Protein AF-A0A914T967-F1 (afdb_monomer_lite)

Radius of gyration: 31.69 Å; chains: 1; bounding box: 83×48×90 Å

Foldseek 3Di:
DDWFKKKWWWADAAPDPDTDIFIDGDDPDFDWPPVPWDLWDWDADPNDTFTWTWTATDDCHFGIFIWGDDPFKIFRQWGKTKHQCCSVCVGNPRGPDRIDMQTQDPPPDPPDGAPRRVFGMDTLQAKEWEQDKDKGWSDDDPVPDTTMIMIIHGDTDHGPHPPPDPDGHHYDYTPVPPDCVVVVVVVVVVVVVVVVVVVVVVVVVVVVPPPCVVVCVVDVDDDDDDPDDDDDDDDDDDDDDDDDDDDPDPPVVVVVVVVVVVVPPPPPDDDDD

Sequence (273 aa):
MEATIGLTLSYLAGNEESSKKVQVNVPSGLSVNNELSSCNTTVYFNETSVPSQVLHLDFPHVNSDQFHAGKTEFALYGVKVSANYTSQDKLFVGHKDSNYTYDQSFIHDSDTPSDIAADIFANKHYSYFCSSSVEYPINTDEGHGLKAWITLKKIRVQAYAPNGNTKYGDREICPQDQTSGDLIPVIVGGVLSGLVVITLIIYLVYRARQPPSVLYLTNPHSHFEDIGIKQNHGSIEDEEDEESINNVGAAESQRRIARHLQVQEHSNLGFEE

Secondary structure (DSSP, 8-state):
-EEEEEEEEEEEBTT-SSEEEEEEEPPTTPPB-TTT-EEEEEEEETTEEEEEEEE-B-SSS-PPEEEEE-SSEEEEEEEEEEEETGGGTTTSTTBSSSEEEEE----S-TTSPPHHHHHSEEETTSEEEEEEEEEEEEE--TTTS--EEEEEEEEEE--SPPTT--S--SEEEPGGGS-TTTHHHHHHHHHHHHHHHHHHHHHHHHHHHS-TTTGGGT-TT---------------------------SSTTTHHHHHHHHTSSSSSSS----

pLDDT: mean 72.1, std 19.33, range [29.31, 96.75]

Structure (mmCIF, N/CA/C/O backbone):
data_AF-A0A914T967-F1
#
_entry.id   AF-A0A914T967-F1
#
loop_
_atom_site.group_PDB
_atom_site.id
_atom_site.type_symbol
_atom_site.label_atom_id
_atom_site.label_alt_id
_atom_site.label_comp_id
_atom_site.label_asym_id
_atom_site.label_entity_id
_atom_site.label_seq_id
_atom_site.pdbx_PDB_ins_code
_atom_site.Cartn_x
_atom_site.Cartn_y
_atom_site.Cartn_z
_atom_site.occupancy
_atom_site.B_iso_or_equiv
_atom_site.auth_seq_id
_atom_site.auth_comp_id
_atom_site.auth_asym_id
_atom_site.auth_atom_id
_atom_site.pdbx_PDB_model_num
ATOM 1 N N . MET A 1 1 ? -8.482 -7.681 -5.206 1.00 83.69 1 MET A N 1
ATOM 2 C CA . MET A 1 1 ? -7.207 -7.689 -4.463 1.00 83.69 1 MET A CA 1
ATOM 3 C C . MET A 1 1 ? -7.158 -8.950 -3.628 1.00 83.69 1 MET A C 1
ATOM 5 O O . MET A 1 1 ? -8.184 -9.360 -3.103 1.00 83.69 1 MET A O 1
ATOM 9 N N . GLU A 1 2 ? -5.988 -9.562 -3.534 1.00 88.31 2 GLU A N 1
ATOM 10 C CA . GLU A 1 2 ? -5.688 -10.707 -2.683 1.00 88.31 2 GLU A CA 1
ATOM 11 C C . GLU A 1 2 ? -4.370 -10.403 -1.967 1.00 88.31 2 GLU A C 1
ATOM 13 O O . GLU A 1 2 ? -3.385 -10.087 -2.624 1.00 88.31 2 GLU A O 1
ATOM 18 N N . ALA A 1 3 ? -4.349 -10.424 -0.637 1.00 88.94 3 ALA A N 1
ATOM 19 C CA . ALA A 1 3 ? -3.143 -10.179 0.148 1.00 88.94 3 ALA A CA 1
ATOM 20 C C . ALA A 1 3 ? -3.302 -10.760 1.556 1.00 88.94 3 ALA A C 1
ATOM 22 O O . ALA A 1 3 ? -4.416 -10.924 2.055 1.00 88.94 3 ALA A O 1
ATOM 23 N N . THR A 1 4 ? -2.181 -11.050 2.210 1.00 89.81 4 THR A N 1
ATOM 24 C CA . THR A 1 4 ? -2.126 -11.228 3.665 1.00 89.81 4 THR A CA 1
ATOM 25 C C . THR A 1 4 ? -1.736 -9.894 4.287 1.00 89.81 4 THR A C 1
ATOM 27 O O . THR A 1 4 ? -0.680 -9.362 3.943 1.00 89.81 4 THR A O 1
ATOM 30 N N . ILE A 1 5 ? -2.584 -9.367 5.171 1.00 89.00 5 ILE A N 1
ATOM 31 C CA . ILE A 1 5 ? -2.425 -8.037 5.769 1.00 89.00 5 ILE A CA 1
ATOM 32 C C . ILE A 1 5 ? -2.128 -8.186 7.266 1.00 89.00 5 ILE A C 1
ATOM 34 O O . ILE A 1 5 ? -2.866 -8.846 8.000 1.00 89.00 5 ILE A O 1
ATOM 38 N N . GLY A 1 6 ? -1.039 -7.574 7.716 1.00 89.62 6 GLY A N 1
ATOM 39 C CA . GLY A 1 6 ? -0.718 -7.366 9.126 1.00 89.62 6 GLY A CA 1
ATOM 40 C C . GLY A 1 6 ? -0.726 -5.877 9.443 1.00 89.62 6 GLY A C 1
ATOM 41 O O . GLY A 1 6 ? -0.375 -5.064 8.593 1.00 89.62 6 GLY A O 1
ATOM 42 N N . LEU A 1 7 ? -1.134 -5.508 10.650 1.00 90.44 7 LEU A N 1
ATOM 43 C CA . LEU A 1 7 ? -1.151 -4.119 11.098 1.00 90.44 7 LEU A CA 1
ATOM 44 C C . LEU A 1 7 ? -0.390 -3.993 12.407 1.00 90.44 7 LEU A C 1
ATOM 46 O O . LEU A 1 7 ? -0.599 -4.777 13.330 1.00 90.44 7 LEU A O 1
ATOM 50 N N . THR A 1 8 ? 0.438 -2.964 12.509 1.00 92.31 8 THR A N 1
ATOM 51 C CA . THR A 1 8 ? 1.077 -2.566 13.761 1.00 92.31 8 THR A CA 1
ATOM 52 C C . THR A 1 8 ? 0.576 -1.178 14.111 1.00 92.31 8 THR A C 1
ATOM 54 O O . THR A 1 8 ? 0.915 -0.208 13.439 1.00 92.31 8 THR A O 1
ATOM 57 N N . LEU A 1 9 ? -0.244 -1.079 15.154 1.00 91.38 9 LEU A N 1
ATOM 58 C CA . LEU A 1 9 ? -0.915 0.154 15.561 1.00 91.38 9 LEU A CA 1
ATOM 59 C C . LEU A 1 9 ? -0.371 0.622 16.906 1.00 91.38 9 LEU A C 1
ATOM 61 O O . LEU A 1 9 ? -0.091 -0.208 17.774 1.00 91.38 9 LEU A O 1
ATOM 65 N N . SER A 1 10 ? -0.226 1.932 17.101 1.00 91.50 10 SER A N 1
ATOM 66 C CA . SER A 1 10 ? 0.138 2.494 18.403 1.00 91.50 10 SER A CA 1
ATOM 67 C C . SER A 1 10 ? -1.007 3.277 19.030 1.00 91.50 10 SER A C 1
ATOM 69 O O . SER A 1 10 ? -1.689 4.024 18.351 1.00 91.50 10 SER A O 1
ATOM 71 N N . TYR A 1 11 ? -1.229 3.122 20.331 1.00 90.50 11 TYR A N 1
ATOM 72 C CA . TYR A 1 11 ? -2.338 3.750 21.047 1.00 90.50 11 TYR A CA 1
ATOM 73 C C . TYR A 1 11 ? -1.891 4.277 22.410 1.00 90.50 11 TYR A C 1
ATOM 75 O O . TYR A 1 11 ? -0.916 3.796 22.986 1.00 90.50 11 TYR A O 1
ATOM 83 N N . LEU A 1 12 ? -2.606 5.265 22.947 1.00 89.56 12 LEU A N 1
ATOM 84 C CA . LEU A 1 12 ? -2.346 5.791 24.287 1.00 89.56 12 LEU A CA 1
ATOM 85 C C . LEU A 1 12 ? -3.076 4.953 25.336 1.00 89.56 12 LEU A C 1
ATOM 87 O O . LEU A 1 12 ? -4.283 4.716 25.216 1.00 89.56 12 LEU A O 1
ATOM 91 N N . ALA A 1 13 ? -2.352 4.529 26.373 1.00 87.94 13 ALA A N 1
ATOM 92 C CA . ALA A 1 13 ? -2.898 3.721 27.455 1.00 87.94 13 ALA A CA 1
ATOM 93 C C . ALA A 1 13 ? -2.898 4.486 28.791 1.00 87.94 13 ALA A C 1
ATOM 95 O O . ALA A 1 13 ? -1.847 4.817 29.334 1.00 87.94 13 ALA A O 1
ATOM 96 N N . GLY A 1 14 ? -4.081 4.716 29.360 1.00 79.19 14 GLY A N 1
ATOM 97 C CA . GLY A 1 14 ? -4.261 5.300 30.688 1.00 79.19 14 GLY A CA 1
ATOM 98 C C . GLY A 1 14 ? -3.597 6.671 30.858 1.00 79.19 14 GLY A C 1
ATOM 99 O O . GLY A 1 14 ? -3.788 7.572 30.042 1.00 79.19 14 GLY A O 1
ATOM 100 N N . ASN A 1 15 ? -2.838 6.815 31.950 1.00 69.81 15 ASN A N 1
ATOM 101 C CA . ASN A 1 15 ? -2.103 8.035 32.313 1.00 69.81 15 ASN A CA 1
ATOM 102 C C . ASN A 1 15 ? -0.668 8.057 31.755 1.00 69.81 15 ASN A C 1
ATOM 104 O O . ASN A 1 15 ? 0.121 8.913 32.149 1.00 69.81 15 ASN A O 1
ATOM 108 N N . GLU A 1 16 ? -0.294 7.093 30.912 1.00 69.06 16 GLU A N 1
ATOM 109 C CA . GLU A 1 16 ? 1.036 7.064 30.310 1.00 69.06 16 GLU A CA 1
ATOM 110 C C . GLU A 1 16 ? 1.102 8.091 29.167 1.00 69.06 16 GLU A C 1
ATOM 112 O O . GLU A 1 16 ? 0.230 8.131 28.300 1.00 69.06 16 GLU A O 1
ATOM 117 N N . GLU A 1 17 ? 2.147 8.924 29.154 1.00 70.19 17 GLU A N 1
ATOM 118 C CA . GLU A 1 17 ? 2.439 9.840 28.035 1.00 70.19 17 GLU A CA 1
ATOM 119 C C . GLU A 1 17 ? 3.028 9.105 26.817 1.00 70.19 17 GLU A C 1
ATOM 121 O O . GLU A 1 17 ? 3.119 9.670 25.730 1.00 70.19 17 GLU A O 1
ATOM 126 N N . SER A 1 18 ? 3.410 7.834 26.981 1.00 78.38 18 SER A N 1
ATOM 127 C CA . SER A 1 18 ? 3.979 7.007 25.918 1.00 78.38 18 SER A CA 1
ATOM 128 C C . SER A 1 18 ? 2.914 6.156 25.225 1.00 78.38 18 SER A C 1
ATOM 130 O O . SER A 1 18 ? 1.990 5.639 25.857 1.00 78.38 18 SER A O 1
ATOM 132 N N . SER A 1 19 ? 3.065 5.972 23.913 1.00 85.94 19 SER A N 1
ATOM 133 C CA . SER A 1 19 ? 2.191 5.100 23.125 1.00 85.94 19 SER A CA 1
ATOM 134 C C . SER A 1 19 ? 2.608 3.628 23.243 1.00 85.94 19 SER A C 1
ATOM 136 O O . SER A 1 19 ? 3.787 3.276 23.181 1.00 85.94 19 SER A O 1
ATOM 138 N N . LYS A 1 20 ? 1.624 2.735 23.392 1.00 89.38 20 LYS A N 1
ATOM 139 C CA . LYS A 1 20 ? 1.798 1.276 23.340 1.00 89.38 20 LYS A CA 1
ATOM 140 C C . LYS A 1 20 ? 1.566 0.783 21.925 1.00 89.38 20 LYS A C 1
ATOM 142 O O . LYS A 1 20 ? 0.667 1.271 21.254 1.00 89.38 20 LYS A O 1
ATOM 147 N N . LYS A 1 21 ? 2.341 -0.205 21.477 1.00 90.44 21 LYS A N 1
ATOM 148 C CA . LYS A 1 21 ? 2.167 -0.843 20.165 1.00 90.44 21 LYS A CA 1
ATOM 149 C C . LYS A 1 21 ? 1.419 -2.164 20.302 1.00 90.44 21 LYS A C 1
ATOM 151 O O . LYS A 1 21 ? 1.703 -2.939 21.212 1.00 90.44 21 LYS A O 1
ATOM 156 N N . VAL A 1 22 ? 0.520 -2.441 19.367 1.00 90.81 22 VAL A N 1
ATOM 157 C CA . VAL A 1 22 ? -0.194 -3.713 19.246 1.00 90.81 22 VAL A CA 1
ATOM 158 C C . VAL A 1 22 ? -0.128 -4.209 17.807 1.00 90.81 22 VAL A C 1
ATOM 160 O O . VAL A 1 22 ? -0.219 -3.427 16.861 1.00 90.81 22 VAL A O 1
ATOM 163 N N . GLN A 1 23 ? 0.046 -5.519 17.648 1.00 89.81 23 GLN A N 1
ATOM 164 C CA . GLN A 1 23 ? -0.041 -6.179 16.351 1.00 89.81 23 GLN A CA 1
ATOM 165 C C . GLN A 1 23 ? -1.444 -6.745 16.163 1.00 89.81 23 GLN A C 1
ATOM 167 O O . GLN A 1 23 ? -1.937 -7.511 16.992 1.00 89.81 23 GLN A O 1
ATOM 172 N N . VAL A 1 24 ? -2.076 -6.369 15.059 1.00 86.88 24 VAL A N 1
ATOM 173 C CA . VAL A 1 24 ? -3.400 -6.823 14.655 1.00 86.88 24 VAL A CA 1
ATOM 174 C C . VAL A 1 24 ? -3.243 -7.624 13.370 1.00 86.88 24 VAL A C 1
ATOM 176 O O . VAL A 1 24 ? -2.874 -7.097 12.322 1.00 86.88 24 VAL A O 1
ATOM 179 N N . ASN A 1 25 ? -3.526 -8.922 13.454 1.00 81.12 25 ASN A N 1
ATOM 180 C CA . ASN A 1 25 ? -3.543 -9.792 12.285 1.00 81.12 25 ASN A CA 1
ATOM 181 C C . ASN A 1 25 ? -4.926 -9.739 11.645 1.00 81.12 25 ASN A C 1
ATOM 183 O O . ASN A 1 25 ? -5.922 -10.084 12.286 1.00 81.12 25 ASN A O 1
ATOM 187 N N . VAL A 1 26 ? -4.978 -9.330 10.381 1.00 82.69 26 VAL A N 1
ATOM 188 C CA . VAL A 1 26 ? -6.218 -9.300 9.611 1.00 82.69 26 VAL A CA 1
ATOM 189 C C . VAL A 1 26 ? -6.489 -10.725 9.101 1.00 82.69 26 VAL A C 1
ATOM 191 O O . VAL A 1 26 ? -5.634 -11.301 8.422 1.00 82.69 26 VAL A O 1
ATOM 194 N N . PRO A 1 27 ? -7.627 -11.353 9.444 1.00 78.50 27 PRO A N 1
ATOM 195 C CA . PRO A 1 27 ? -7.922 -12.717 9.034 1.00 78.50 27 PRO A CA 1
ATOM 196 C C . PRO A 1 27 ? -8.154 -12.800 7.527 1.00 78.50 27 PRO A C 1
ATOM 198 O O . PRO A 1 27 ? -8.610 -11.856 6.880 1.00 78.50 27 PRO A O 1
ATOM 201 N N . SER A 1 28 ? -7.877 -13.972 6.965 1.00 75.06 28 SER A N 1
ATOM 202 C CA . SER A 1 28 ? -8.204 -14.268 5.576 1.00 75.06 28 SER A CA 1
ATOM 203 C C . SER A 1 28 ? -9.718 -14.428 5.385 1.00 75.06 28 SER A C 1
ATOM 205 O O . SER A 1 28 ? -10.421 -14.933 6.259 1.00 75.06 28 SER A O 1
ATOM 207 N N . GLY A 1 29 ? -10.221 -14.024 4.215 1.00 70.69 29 GLY A N 1
ATOM 208 C CA . GLY A 1 29 ? -11.628 -14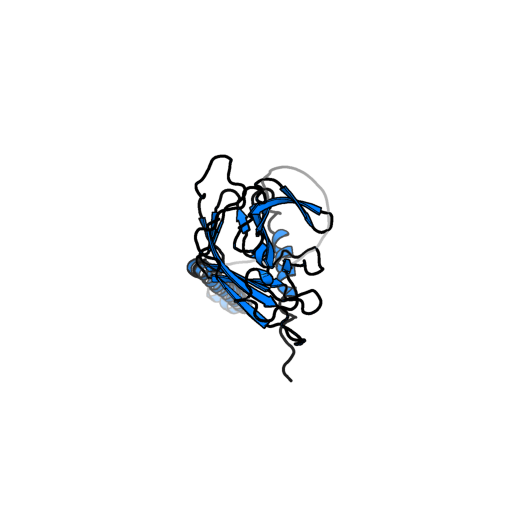.212 3.838 1.00 70.69 29 GLY A CA 1
ATOM 209 C C . GLY A 1 29 ? -12.581 -13.093 4.263 1.00 70.69 29 GLY A C 1
ATOM 210 O O . GLY A 1 29 ? -13.789 -13.322 4.293 1.00 70.69 29 GLY A O 1
ATOM 211 N N . LEU A 1 30 ? -12.069 -11.899 4.580 1.00 76.50 30 LEU A N 1
ATOM 212 C CA . LEU A 1 30 ? -12.918 -10.734 4.829 1.00 76.50 30 LEU A CA 1
ATOM 213 C C . LEU A 1 30 ? -13.741 -10.363 3.597 1.00 76.50 30 LEU A C 1
ATOM 215 O O . LEU A 1 30 ? -13.256 -10.399 2.464 1.00 76.50 30 LEU A O 1
ATOM 219 N N . SER A 1 31 ? -14.996 -9.994 3.839 1.00 73.69 31 SER A N 1
ATOM 220 C CA . SER A 1 31 ? -15.879 -9.474 2.806 1.00 73.69 31 SER A CA 1
ATOM 221 C C . SER A 1 31 ? -15.610 -7.994 2.577 1.00 73.69 31 SER A C 1
ATOM 223 O O . SER A 1 31 ? -15.457 -7.218 3.519 1.00 73.69 31 SER A O 1
ATOM 225 N N . VAL A 1 32 ? -15.609 -7.608 1.307 1.00 80.69 32 VAL A N 1
ATOM 226 C CA . VAL A 1 32 ? -15.577 -6.206 0.901 1.00 80.69 32 VAL A CA 1
ATOM 227 C C . VAL A 1 32 ? -16.850 -5.513 1.382 1.00 80.69 32 VAL A C 1
ATOM 229 O O . VAL A 1 32 ? -17.952 -6.035 1.193 1.00 80.69 32 VAL A O 1
ATOM 232 N N . ASN A 1 33 ? -16.705 -4.325 1.963 1.00 81.88 33 ASN A N 1
ATOM 233 C CA . ASN A 1 33 ? -17.840 -3.458 2.236 1.00 81.88 33 ASN A CA 1
ATOM 234 C C . ASN A 1 33 ? -18.278 -2.810 0.918 1.00 81.88 33 ASN A C 1
ATOM 236 O O . ASN A 1 33 ? -17.636 -1.880 0.429 1.00 81.88 33 ASN A O 1
ATOM 240 N N . ASN A 1 34 ? -19.359 -3.317 0.329 1.00 82.06 34 ASN A N 1
ATOM 241 C CA . ASN A 1 34 ? -19.859 -2.838 -0.962 1.00 82.06 34 ASN A CA 1
ATOM 242 C C . ASN A 1 34 ? -20.497 -1.440 -0.895 1.00 82.06 34 ASN A C 1
ATOM 244 O O . ASN A 1 34 ? -20.690 -0.831 -1.941 1.00 82.06 34 ASN A O 1
ATOM 248 N N . GLU A 1 35 ? -20.842 -0.939 0.295 1.00 83.00 35 GLU A N 1
ATOM 249 C CA . GLU A 1 35 ? -21.428 0.398 0.463 1.00 83.00 35 GLU A CA 1
ATOM 250 C C . GLU A 1 35 ? -20.351 1.489 0.461 1.00 83.00 35 GLU A C 1
ATOM 252 O O . GLU A 1 35 ? -20.573 2.582 -0.055 1.00 83.00 35 GLU A O 1
ATOM 257 N N . LEU A 1 36 ? -19.178 1.183 1.022 1.00 82.19 36 LEU A N 1
ATOM 258 C CA . LEU A 1 36 ? -18.054 2.116 1.139 1.00 82.19 36 LEU A CA 1
ATOM 259 C C . LEU A 1 36 ? -16.983 1.920 0.059 1.00 82.19 36 LEU A C 1
ATOM 261 O O . LEU A 1 36 ? -16.174 2.818 -0.176 1.00 82.19 36 LEU A O 1
ATOM 265 N N . SER A 1 37 ? -16.966 0.765 -0.608 1.00 84.44 37 SER A N 1
ATOM 266 C CA . SER A 1 37 ? -16.073 0.511 -1.740 1.00 84.44 37 SER A CA 1
ATOM 267 C C . SER A 1 37 ? -16.648 1.078 -3.032 1.00 84.44 37 SER A C 1
ATOM 269 O O . SER A 1 37 ? -17.844 0.976 -3.294 1.00 84.44 37 SER A O 1
ATOM 271 N N . SER A 1 38 ? -15.789 1.631 -3.885 1.00 86.12 38 SER A N 1
ATOM 272 C CA . SER A 1 38 ? -16.202 2.183 -5.175 1.00 86.12 38 SER A CA 1
ATOM 273 C C . SER A 1 38 ? -15.187 1.893 -6.275 1.00 86.12 38 SER A C 1
ATOM 275 O O . SER A 1 38 ? -13.982 2.066 -6.098 1.00 86.12 38 SER A O 1
ATOM 277 N N . CYS A 1 39 ? -15.687 1.502 -7.450 1.00 83.94 39 CYS A N 1
ATOM 278 C CA . CYS A 1 39 ? -14.892 1.348 -8.672 1.00 83.94 39 CYS A CA 1
ATOM 279 C C . CYS A 1 39 ? -14.718 2.660 -9.455 1.00 83.94 39 CYS A C 1
ATOM 281 O O . CYS A 1 39 ? -13.992 2.680 -10.452 1.00 83.94 39 CYS A O 1
ATOM 283 N N . ASN A 1 40 ? -15.403 3.728 -9.051 1.00 83.25 40 ASN A N 1
ATOM 284 C CA . ASN A 1 40 ? -15.283 5.040 -9.665 1.00 83.25 40 ASN A CA 1
ATOM 285 C C . ASN A 1 40 ? -15.640 6.106 -8.631 1.00 83.25 40 ASN A C 1
ATOM 287 O O . ASN A 1 40 ? -16.813 6.356 -8.352 1.00 83.25 40 ASN A O 1
ATOM 291 N N . THR A 1 41 ? -14.621 6.700 -8.030 1.00 83.69 41 THR A N 1
ATOM 292 C CA . THR A 1 41 ? -14.781 7.831 -7.127 1.00 83.69 41 THR A CA 1
ATOM 293 C C . THR A 1 41 ? -13.719 8.874 -7.419 1.00 83.69 41 THR A C 1
ATOM 295 O O . THR A 1 41 ? -12.682 8.576 -8.006 1.00 83.69 41 THR A O 1
ATOM 298 N N . THR A 1 42 ? -13.979 10.104 -7.009 1.00 80.56 42 THR A N 1
ATOM 299 C CA . THR A 1 42 ? -12.990 11.171 -7.049 1.00 80.56 42 THR A CA 1
ATOM 300 C C . THR A 1 42 ? -12.510 11.402 -5.631 1.00 80.56 42 THR A C 1
ATOM 302 O O . THR A 1 42 ? -13.310 11.742 -4.760 1.00 80.56 42 THR A O 1
ATOM 305 N N . VAL A 1 43 ? -11.213 11.229 -5.401 1.00 74.44 43 VAL A N 1
ATOM 306 C CA . VAL A 1 43 ? -10.586 11.618 -4.137 1.00 74.44 43 VAL A CA 1
ATOM 307 C C . VAL A 1 43 ? -9.889 12.955 -4.342 1.00 74.44 43 VAL A C 1
ATOM 309 O O . VAL A 1 43 ? -9.289 13.201 -5.387 1.00 74.44 43 VAL A O 1
ATOM 312 N N . TYR A 1 44 ? -10.020 13.841 -3.361 1.00 71.44 44 TYR A N 1
ATOM 313 C CA . TYR A 1 44 ? -9.392 15.154 -3.385 1.00 71.44 44 TYR A CA 1
ATOM 314 C C . TYR A 1 44 ? -8.101 15.119 -2.576 1.00 71.44 44 TYR A C 1
ATOM 316 O O . TYR A 1 44 ? -8.124 14.780 -1.394 1.00 71.44 44 TYR A O 1
ATOM 324 N N . PHE A 1 45 ? -6.999 15.511 -3.206 1.00 65.88 45 PHE A N 1
ATOM 325 C CA . PHE A 1 45 ? -5.686 15.633 -2.580 1.00 65.88 45 PHE A CA 1
ATOM 326 C C . PHE A 1 45 ? -5.168 17.044 -2.818 1.00 65.88 45 PHE A C 1
ATOM 328 O O . PHE A 1 45 ? -4.985 17.423 -3.971 1.00 65.88 45 PHE A O 1
ATOM 335 N N . ASN A 1 46 ? -4.971 17.833 -1.756 1.00 65.06 46 ASN A N 1
ATOM 336 C CA . ASN A 1 46 ? -4.486 19.219 -1.849 1.00 65.06 46 ASN A CA 1
ATOM 337 C C . ASN A 1 46 ? -5.200 20.016 -2.962 1.00 65.06 46 ASN A C 1
ATOM 339 O O . ASN A 1 46 ? -4.566 20.538 -3.872 1.00 65.06 46 ASN A O 1
ATOM 343 N N . GLU A 1 47 ? -6.540 20.013 -2.932 1.00 68.75 47 GLU A N 1
ATOM 344 C CA . GLU A 1 47 ? -7.423 20.675 -3.918 1.00 68.75 47 GLU A CA 1
ATOM 345 C C . GLU A 1 47 ? -7.409 20.080 -5.342 1.00 68.75 47 GLU A C 1
ATOM 347 O O . GLU A 1 47 ? -8.182 20.499 -6.204 1.00 68.75 47 GLU A O 1
ATOM 352 N N . THR A 1 48 ? -6.614 19.038 -5.588 1.00 68.31 48 THR A N 1
ATOM 353 C CA . THR A 1 48 ? -6.582 18.310 -6.858 1.00 68.31 48 THR A CA 1
ATOM 354 C C . THR A 1 48 ? -7.571 17.150 -6.832 1.00 68.31 48 THR A C 1
ATOM 356 O O . THR A 1 48 ? -7.550 16.300 -5.946 1.00 68.31 48 THR A O 1
ATOM 359 N N . SER A 1 49 ? -8.454 17.114 -7.828 1.00 75.19 49 SER A N 1
ATOM 360 C CA . SER A 1 49 ? -9.445 16.054 -8.017 1.00 75.19 49 SER A CA 1
ATOM 361 C C . SER A 1 49 ? -8.829 14.885 -8.774 1.00 75.19 49 SER A C 1
ATOM 363 O O . SER A 1 49 ? -8.466 15.024 -9.944 1.00 75.19 49 SER A O 1
ATOM 365 N N . VAL A 1 50 ? -8.806 13.716 -8.150 1.00 73.94 50 VAL A N 1
ATOM 366 C CA . VAL A 1 50 ? -8.123 12.545 -8.680 1.00 73.94 50 VAL A CA 1
ATOM 367 C C . VAL A 1 50 ? -9.095 11.371 -8.856 1.00 73.94 50 VAL A C 1
ATOM 369 O O . VAL A 1 50 ? -9.746 10.978 -7.886 1.00 73.94 50 VAL A O 1
ATOM 372 N N . PRO A 1 51 ? -9.218 10.789 -10.068 1.00 81.00 51 PRO A N 1
ATOM 373 C CA . PRO A 1 51 ? -10.025 9.592 -10.273 1.00 81.00 51 PRO A CA 1
ATOM 374 C C . PRO A 1 51 ? -9.363 8.390 -9.588 1.00 81.00 51 PRO A C 1
ATOM 376 O O . PRO A 1 51 ? -8.181 8.092 -9.810 1.00 81.00 51 PRO A O 1
ATOM 379 N N . SER A 1 52 ? -10.158 7.713 -8.764 1.00 83.00 52 SER A N 1
ATOM 380 C CA . SER A 1 52 ? -9.712 6.702 -7.814 1.00 83.00 52 SER A CA 1
ATOM 381 C C . SER A 1 52 ? -10.687 5.519 -7.709 1.00 83.00 52 SER A C 1
ATOM 383 O O . SER A 1 52 ? -11.883 5.625 -7.997 1.00 83.00 52 SER A O 1
ATOM 385 N N . GLN A 1 53 ? -10.170 4.379 -7.250 1.00 84.94 53 GLN A N 1
ATOM 386 C CA . GLN A 1 53 ? -10.934 3.225 -6.775 1.00 84.94 53 GLN A CA 1
ATOM 387 C C . GLN A 1 53 ? -10.648 3.032 -5.295 1.00 84.94 53 GLN A C 1
ATOM 389 O O . GLN A 1 53 ? -9.503 3.118 -4.867 1.00 84.94 53 GLN A O 1
ATOM 394 N N . VAL A 1 54 ? -11.683 2.775 -4.509 1.00 83.81 54 VAL A N 1
ATOM 395 C CA . VAL A 1 54 ? -11.579 2.664 -3.052 1.00 83.81 54 VAL A CA 1
ATOM 396 C C . VAL A 1 54 ? -12.048 1.276 -2.651 1.00 83.81 54 VAL A C 1
ATOM 398 O O . VAL A 1 54 ? -13.136 0.855 -3.049 1.00 83.81 54 VAL A O 1
ATOM 401 N N . LEU A 1 55 ? -11.208 0.557 -1.906 1.00 83.00 55 LEU A N 1
ATOM 402 C CA . LEU A 1 55 ? -11.484 -0.792 -1.421 1.00 83.00 55 LEU A CA 1
ATOM 403 C C . LEU A 1 55 ? -11.569 -0.794 0.102 1.00 83.00 55 LEU A C 1
ATOM 405 O O . LEU A 1 55 ? -10.549 -0.797 0.792 1.00 83.00 55 LEU A O 1
ATOM 409 N N . HIS A 1 56 ? -12.792 -0.857 0.612 1.00 80.00 56 HIS A N 1
ATOM 410 C CA . HIS A 1 56 ? -13.077 -0.866 2.036 1.00 80.00 56 HIS A CA 1
ATOM 411 C C . HIS A 1 56 ? -13.283 -2.298 2.541 1.00 80.00 56 HIS A C 1
ATOM 413 O O . HIS A 1 56 ? -14.102 -3.047 2.000 1.00 80.00 56 HIS A O 1
ATOM 419 N N . LEU A 1 57 ? -12.545 -2.687 3.581 1.00 76.69 57 LEU A N 1
ATOM 420 C CA . LEU A 1 57 ? -12.587 -4.028 4.165 1.00 76.69 57 LEU A CA 1
ATOM 421 C C . LEU A 1 57 ? -13.075 -3.945 5.611 1.00 76.69 57 LEU A C 1
ATOM 423 O O . LEU A 1 57 ? -12.358 -3.443 6.464 1.00 76.69 57 LEU A O 1
ATOM 427 N N . ASP A 1 58 ? -14.254 -4.484 5.918 1.00 67.19 58 ASP A N 1
ATOM 428 C CA . ASP A 1 58 ? -14.737 -4.504 7.301 1.00 67.19 58 ASP A CA 1
ATOM 429 C C . ASP A 1 58 ? -14.114 -5.674 8.074 1.00 67.19 58 ASP A C 1
ATOM 431 O O . ASP A 1 58 ? -14.565 -6.816 8.000 1.00 67.19 58 ASP A O 1
ATOM 435 N N . PHE A 1 59 ? -13.074 -5.385 8.849 1.00 64.69 59 PHE A N 1
ATOM 436 C CA . PHE A 1 59 ? -12.708 -6.163 10.042 1.00 64.69 59 PHE A CA 1
ATOM 437 C C . PHE A 1 59 ? -13.384 -5.498 11.272 1.00 64.69 59 PHE A C 1
ATOM 439 O O . PHE A 1 59 ? -14.070 -4.508 11.062 1.00 64.69 59 PHE A O 1
ATOM 446 N N . PRO A 1 60 ? -13.316 -5.954 12.538 1.00 54.00 60 PRO A N 1
ATOM 447 C CA . PRO A 1 60 ? -13.884 -5.184 13.648 1.00 54.00 60 PRO A CA 1
ATOM 448 C C . PRO A 1 60 ? -12.882 -4.160 14.227 1.00 54.00 60 PRO A C 1
ATOM 450 O O . PRO A 1 60 ? -12.491 -4.303 15.378 1.00 54.00 60 PRO A O 1
ATOM 453 N N . HIS A 1 61 ? -12.340 -3.115 13.596 1.00 51.28 61 HIS A N 1
ATOM 454 C CA . HIS A 1 61 ? -12.600 -2.250 12.437 1.00 51.28 61 HIS A CA 1
ATOM 455 C C . HIS A 1 61 ? -11.232 -1.798 11.920 1.00 51.28 61 HIS A C 1
ATOM 457 O O . HIS A 1 61 ? -10.350 -1.520 12.735 1.00 51.28 61 HIS A O 1
ATOM 463 N N . VAL A 1 62 ? -11.046 -1.795 10.597 1.00 41.25 62 VAL A N 1
ATOM 464 C CA . VAL A 1 62 ? -9.860 -1.290 9.886 1.00 41.25 62 VAL A CA 1
ATOM 465 C C . VAL A 1 62 ? -10.367 -0.769 8.546 1.00 41.25 62 VAL A C 1
ATOM 467 O O . VAL A 1 62 ? -10.906 -1.537 7.768 1.00 41.25 62 VAL A O 1
ATOM 470 N N . ASN A 1 63 ? -10.219 0.523 8.281 1.00 47.97 63 ASN A N 1
ATOM 471 C CA . ASN A 1 63 ? -10.714 1.138 7.052 1.00 47.97 63 ASN A CA 1
ATOM 472 C C . ASN A 1 63 ? -9.713 1.014 5.875 1.00 47.97 63 ASN A C 1
ATOM 474 O O . ASN A 1 63 ? -8.582 0.558 6.021 1.00 47.97 63 ASN A O 1
ATOM 478 N N . SER A 1 64 ? -10.230 1.409 4.712 1.00 54.28 64 SER A N 1
ATOM 479 C CA . SER A 1 64 ? -9.857 1.176 3.308 1.00 54.28 64 SER A CA 1
ATOM 480 C C . SER A 1 64 ? -8.466 1.566 2.779 1.00 54.28 64 SER A C 1
ATOM 482 O O . SER A 1 64 ? -7.889 2.587 3.157 1.00 54.28 64 SER A O 1
ATOM 484 N N . ASP A 1 65 ? -8.077 0.840 1.722 1.00 55.66 65 ASP A N 1
ATOM 485 C CA . ASP A 1 65 ? -7.050 1.177 0.723 1.00 55.66 65 ASP A CA 1
ATOM 486 C C . ASP A 1 65 ? -7.622 2.111 -0.367 1.00 55.66 65 ASP A C 1
ATOM 488 O O . ASP A 1 65 ? -8.801 2.002 -0.730 1.00 55.66 65 ASP A O 1
ATOM 492 N N . GLN A 1 66 ? -6.806 3.012 -0.923 1.00 59.97 66 GLN A N 1
ATOM 493 C CA . GLN A 1 66 ? -7.185 3.945 -1.994 1.00 59.97 66 GLN A CA 1
ATOM 494 C C . GLN A 1 66 ? -6.249 3.816 -3.199 1.00 59.97 66 GLN A C 1
ATOM 496 O O . GLN A 1 66 ? -5.059 4.100 -3.106 1.00 59.97 66 GLN A O 1
ATOM 501 N N . PHE A 1 67 ? -6.786 3.448 -4.360 1.00 54.44 67 PHE A N 1
ATOM 502 C CA . PHE A 1 67 ? -6.040 3.310 -5.611 1.00 54.44 67 PHE A CA 1
ATOM 503 C C . PHE A 1 67 ? -6.249 4.518 -6.518 1.00 54.44 67 PHE A C 1
ATOM 505 O O . PHE A 1 67 ? -7.385 4.861 -6.843 1.00 54.44 67 PHE A O 1
ATOM 512 N N . HIS A 1 68 ? -5.166 5.091 -7.027 1.00 57.12 68 HIS A N 1
ATOM 513 C CA . HIS A 1 68 ? -5.189 6.134 -8.046 1.00 57.12 68 HIS A CA 1
ATOM 514 C C . HI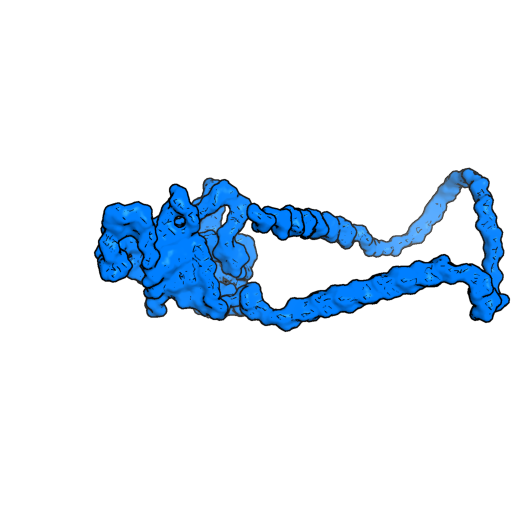S A 1 68 ? -4.892 5.548 -9.437 1.00 57.12 68 HIS A C 1
ATOM 516 O O . HIS A 1 68 ? -4.059 4.656 -9.561 1.00 57.12 68 HIS A O 1
ATOM 522 N N . ALA A 1 69 ? -5.553 6.039 -10.493 1.00 50.62 69 ALA A N 1
ATOM 523 C CA . ALA A 1 69 ? -5.204 5.747 -11.885 1.00 50.62 69 ALA A CA 1
ATOM 524 C C . ALA A 1 69 ? -4.638 6.954 -12.647 1.00 50.62 69 ALA A C 1
ATOM 526 O O . ALA A 1 69 ? -5.321 7.962 -12.832 1.00 50.62 69 ALA A O 1
ATOM 527 N N . GLY A 1 70 ? -3.464 6.759 -13.252 1.00 57.62 70 GLY A N 1
ATOM 528 C CA . GLY A 1 70 ? -2.988 7.550 -14.387 1.00 57.62 70 GLY A CA 1
ATOM 529 C C . GLY A 1 70 ? -3.694 7.153 -15.691 1.00 57.62 70 GLY A C 1
ATOM 530 O O . GLY A 1 70 ? -4.678 6.414 -15.690 1.00 57.62 70 GLY A O 1
ATOM 531 N N . LYS A 1 71 ? -3.213 7.610 -16.856 1.00 64.38 71 LYS A N 1
ATOM 532 C CA . LYS A 1 71 ? -3.835 7.254 -18.154 1.00 64.38 71 LYS A CA 1
ATOM 533 C C . LYS A 1 71 ? -3.762 5.744 -18.432 1.00 64.38 71 LYS A C 1
ATOM 535 O O . LYS A 1 71 ? -4.779 5.149 -18.786 1.00 64.38 71 LYS A O 1
ATOM 540 N N . THR A 1 72 ? -2.612 5.124 -18.180 1.00 75.31 72 THR A N 1
ATOM 541 C CA . THR A 1 72 ? -2.311 3.713 -18.498 1.00 75.31 72 THR A CA 1
ATOM 542 C C . THR A 1 72 ? -2.011 2.845 -17.279 1.00 75.31 72 THR A C 1
ATOM 544 O O . THR A 1 72 ? -2.006 1.624 -17.385 1.00 75.31 72 THR A O 1
ATOM 547 N N . GLU A 1 73 ? -1.802 3.454 -16.118 1.00 83.44 73 GLU A N 1
ATOM 548 C CA . GLU A 1 73 ? -1.299 2.795 -14.910 1.00 83.44 73 GLU A CA 1
ATOM 549 C C . GLU A 1 73 ? -2.215 3.064 -13.720 1.00 83.44 73 GLU A C 1
ATOM 551 O O . GLU A 1 73 ? -3.045 3.980 -13.751 1.00 83.44 73 GLU A O 1
ATOM 556 N N . PHE A 1 74 ? -2.073 2.250 -12.682 1.00 86.25 74 PHE A N 1
ATOM 557 C CA . PHE A 1 74 ? -2.651 2.485 -11.371 1.00 86.25 74 PHE A CA 1
ATOM 558 C C . PHE A 1 74 ? -1.580 2.341 -10.292 1.00 86.25 74 PHE A C 1
ATOM 560 O O . PHE A 1 74 ? -0.633 1.577 -10.460 1.00 86.25 74 PHE A O 1
ATOM 567 N N . ALA A 1 75 ? -1.763 3.047 -9.183 1.00 85.75 75 ALA A N 1
ATOM 568 C CA . ALA A 1 75 ? -0.934 2.943 -7.991 1.00 85.75 75 ALA A CA 1
ATOM 569 C C . ALA A 1 75 ? -1.811 2.874 -6.735 1.00 85.75 75 ALA A C 1
ATOM 571 O O . ALA A 1 75 ? -2.915 3.427 -6.714 1.00 85.75 75 ALA A O 1
ATOM 572 N N . LEU A 1 76 ? -1.341 2.195 -5.688 1.00 86.12 76 LEU A N 1
ATOM 573 C CA . LEU A 1 76 ? -1.948 2.267 -4.358 1.00 86.12 76 LEU A CA 1
ATOM 574 C C . LEU A 1 76 ? -1.492 3.569 -3.704 1.00 86.12 76 LEU A C 1
ATOM 576 O O . LEU A 1 76 ? -0.349 3.695 -3.297 1.00 86.12 76 LEU A O 1
ATOM 580 N N . TYR A 1 77 ? -2.376 4.556 -3.653 1.00 78.69 77 TYR A N 1
ATOM 581 C CA . TYR A 1 77 ? -2.006 5.926 -3.321 1.00 78.69 77 TYR A CA 1
ATOM 582 C C . TYR A 1 77 ? -2.031 6.219 -1.819 1.00 78.69 77 TYR A C 1
ATOM 584 O O . TYR A 1 77 ? -1.253 7.038 -1.334 1.00 78.69 77 TYR A O 1
ATOM 592 N N . GLY A 1 78 ? -2.909 5.548 -1.075 1.00 79.31 78 GLY A N 1
ATOM 593 C CA . GLY A 1 78 ? -3.013 5.747 0.364 1.00 79.31 78 GLY A CA 1
ATOM 594 C C . GLY A 1 78 ? -3.752 4.623 1.067 1.00 79.31 78 GLY A C 1
ATOM 595 O O . GLY A 1 78 ? -4.514 3.870 0.457 1.00 79.31 78 GLY A O 1
ATOM 596 N N . VAL A 1 79 ? -3.524 4.535 2.373 1.00 83.25 79 VAL A N 1
ATOM 597 C CA . VAL A 1 79 ? -4.134 3.548 3.268 1.00 83.25 79 VAL A CA 1
ATOM 598 C C . VAL A 1 79 ? -4.638 4.279 4.498 1.00 83.25 79 VAL A C 1
ATOM 600 O O . VAL A 1 79 ? -3.906 5.062 5.103 1.00 83.25 79 VAL A O 1
ATOM 603 N N . LYS A 1 80 ? -5.889 4.019 4.879 1.00 84.56 80 LYS A N 1
ATOM 604 C CA . LYS A 1 80 ? -6.524 4.681 6.016 1.00 84.56 80 LYS A CA 1
ATOM 605 C C . LYS A 1 80 ? -7.104 3.666 6.976 1.00 84.56 80 LYS A C 1
ATOM 607 O O . LYS A 1 80 ? -8.190 3.160 6.747 1.00 84.56 80 LYS A O 1
ATOM 612 N N . VAL A 1 81 ? -6.463 3.453 8.114 1.00 86.44 81 VAL A N 1
ATOM 613 C CA . VAL A 1 81 ? -6.904 2.481 9.116 1.00 86.44 81 VAL A CA 1
ATOM 614 C C . VAL A 1 81 ? -7.664 3.180 10.240 1.00 86.44 81 VAL A C 1
ATOM 616 O O . VAL A 1 81 ? -7.097 3.969 10.982 1.00 86.44 81 VAL A O 1
ATOM 619 N N . SER A 1 82 ? -8.943 2.865 10.432 1.00 85.62 82 SER A N 1
ATOM 620 C CA . SER A 1 82 ? -9.705 3.296 11.612 1.00 85.62 82 SER A CA 1
ATOM 621 C C . SER A 1 82 ? -9.863 2.150 12.596 1.00 85.62 82 SER A C 1
ATOM 623 O O . SER A 1 82 ? -10.517 1.171 12.264 1.00 85.62 82 SER A O 1
ATOM 625 N N . ALA A 1 83 ? -9.314 2.293 13.800 1.00 86.06 83 ALA A N 1
ATOM 626 C CA . ALA A 1 83 ? -9.419 1.313 14.872 1.00 86.06 83 ALA A CA 1
ATOM 627 C C . ALA A 1 83 ? -10.441 1.756 15.926 1.00 86.06 83 ALA A C 1
ATOM 629 O O . ALA A 1 83 ? -10.449 2.908 16.365 1.00 86.06 83 ALA A O 1
ATOM 630 N N . ASN A 1 84 ? -11.285 0.823 16.367 1.00 87.75 84 ASN A N 1
ATOM 631 C CA . ASN A 1 84 ? -12.197 1.024 17.488 1.00 87.75 84 ASN A CA 1
ATOM 632 C C . ASN A 1 84 ? -11.668 0.277 18.718 1.00 87.75 84 ASN A C 1
ATOM 634 O O . ASN A 1 84 ? -11.786 -0.945 18.813 1.00 87.75 84 ASN A O 1
ATOM 638 N N . TYR A 1 85 ? -11.100 1.020 19.666 1.00 88.50 85 TYR A N 1
ATOM 639 C CA . TYR A 1 85 ? -10.467 0.451 20.853 1.00 88.50 85 TYR A CA 1
ATOM 640 C C . TYR A 1 85 ? -11.487 -0.157 21.814 1.00 88.50 85 TYR A C 1
ATOM 642 O O . TYR A 1 85 ? -11.226 -1.211 22.388 1.00 88.50 85 TYR A O 1
ATOM 650 N N . THR A 1 86 ? -12.686 0.430 21.909 1.00 85.62 86 THR A N 1
ATOM 651 C CA . THR A 1 86 ? -13.752 -0.089 22.786 1.00 85.62 86 THR A CA 1
ATOM 652 C C . THR A 1 86 ? -14.273 -1.454 22.352 1.00 85.62 86 THR A C 1
ATOM 654 O O . THR A 1 86 ? -14.636 -2.276 23.187 1.00 85.62 86 THR A O 1
ATOM 657 N N . SER A 1 87 ? -14.297 -1.718 21.043 1.00 84.12 87 SER A N 1
ATOM 658 C CA . SER A 1 87 ? -14.748 -3.007 20.500 1.00 84.12 87 SER A CA 1
ATOM 659 C C . SER A 1 87 ? -13.689 -4.106 20.635 1.00 84.12 87 SER A C 1
ATOM 661 O O . SER A 1 87 ? -14.007 -5.285 20.489 1.00 84.12 87 SER A O 1
ATOM 663 N N . GLN A 1 88 ? -12.437 -3.728 20.910 1.00 82.56 88 GLN A N 1
ATOM 664 C CA . GLN A 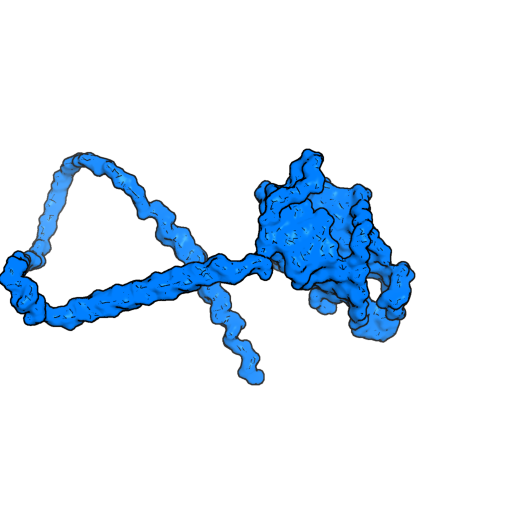1 88 ? -11.282 -4.618 21.017 1.00 82.56 88 GLN A CA 1
ATOM 665 C C . GLN A 1 88 ? -10.514 -4.386 22.326 1.00 82.56 88 GLN A C 1
ATOM 667 O O . GLN A 1 88 ? -9.284 -4.331 22.351 1.00 82.56 88 GLN A O 1
ATOM 672 N N . ASP A 1 89 ? -11.247 -4.290 23.431 1.00 83.25 89 ASP A N 1
ATOM 673 C CA . ASP A 1 89 ? -10.739 -4.069 24.791 1.00 83.25 89 ASP A CA 1
ATOM 674 C C . ASP A 1 89 ? -9.597 -5.022 25.202 1.00 83.25 89 ASP A C 1
ATOM 676 O O . ASP A 1 89 ? -8.657 -4.624 25.891 1.00 83.25 89 ASP A O 1
ATOM 680 N N . LYS A 1 90 ? -9.638 -6.273 24.730 1.00 85.62 90 LYS A N 1
ATOM 681 C CA . LYS A 1 90 ? -8.593 -7.285 24.960 1.00 85.62 90 LYS A CA 1
ATOM 682 C C . LYS A 1 90 ? -7.272 -6.976 24.258 1.00 85.62 90 LYS A C 1
ATOM 684 O O . LYS A 1 90 ? -6.228 -7.401 24.743 1.00 85.62 90 LYS A O 1
ATOM 689 N N . LEU A 1 91 ? -7.318 -6.305 23.108 1.00 85.62 91 LEU A N 1
ATOM 690 C CA . LEU A 1 91 ? -6.135 -5.948 22.319 1.00 85.62 91 LEU A CA 1
ATOM 691 C C . LEU A 1 91 ? -5.606 -4.566 22.715 1.00 85.62 91 LEU A C 1
ATOM 693 O O . LEU A 1 91 ? -4.396 -4.383 22.814 1.00 85.62 91 LEU A O 1
ATOM 697 N N . PHE A 1 92 ? -6.501 -3.624 23.012 1.00 88.44 92 PHE A N 1
ATOM 698 C CA . PHE A 1 92 ? -6.168 -2.253 23.397 1.00 88.44 92 PHE A CA 1
ATOM 699 C C . PHE A 1 92 ? -6.378 -2.033 24.899 1.00 88.44 92 PHE A C 1
ATOM 701 O O . PHE A 1 92 ? -7.166 -1.192 25.329 1.00 88.44 92 PHE A O 1
ATOM 708 N N . VAL A 1 93 ? -5.673 -2.801 25.730 1.00 88.31 93 VAL A N 1
ATOM 709 C CA . VAL A 1 93 ? -5.867 -2.751 27.186 1.00 88.31 93 VAL A CA 1
ATOM 710 C C . VAL A 1 93 ? -5.516 -1.367 27.729 1.00 88.31 93 VAL A C 1
ATOM 712 O O . VAL A 1 93 ? -4.418 -0.851 27.494 1.00 88.31 93 VAL A O 1
ATOM 715 N N . GLY A 1 94 ? -6.451 -0.787 28.483 1.00 85.88 94 GLY A N 1
ATOM 716 C CA . GLY A 1 94 ? -6.287 0.520 29.113 1.00 85.88 94 GLY A CA 1
ATOM 717 C C . GLY A 1 94 ? -6.306 1.686 28.130 1.00 85.88 94 GLY A C 1
ATOM 718 O O . GLY A 1 94 ? -5.762 2.732 28.464 1.00 85.88 94 GLY A O 1
ATOM 719 N N . HIS A 1 95 ? -6.879 1.518 26.934 1.00 88.19 95 HIS A N 1
ATOM 720 C CA . HIS A 1 95 ? -7.005 2.590 25.947 1.00 88.19 95 HIS A CA 1
ATOM 721 C C . HIS A 1 95 ? -7.607 3.871 26.556 1.00 88.19 95 HIS A C 1
ATOM 723 O O . HIS A 1 95 ? -8.533 3.823 27.368 1.00 88.19 95 HIS A O 1
ATOM 729 N N . LYS A 1 96 ? -7.071 5.031 26.166 1.00 87.00 96 LYS A N 1
ATOM 730 C CA . LYS A 1 96 ? -7.581 6.342 26.598 1.00 87.00 96 LYS A CA 1
ATOM 731 C C . LYS A 1 96 ? -8.753 6.816 25.737 1.00 87.00 96 LYS A C 1
ATOM 733 O O . LYS A 1 96 ? -9.757 7.288 26.263 1.00 87.00 96 LYS A O 1
ATOM 738 N N . ASP A 1 97 ? -8.623 6.651 24.426 1.00 86.12 97 ASP A N 1
ATOM 739 C CA . ASP A 1 97 ? -9.625 7.064 23.444 1.00 86.12 97 ASP A CA 1
ATOM 740 C C . ASP A 1 97 ? -10.577 5.915 23.104 1.00 86.12 97 ASP A C 1
ATOM 742 O O . ASP A 1 97 ? -10.297 4.753 23.399 1.00 86.12 97 ASP A O 1
ATOM 746 N N . SER A 1 98 ? -11.719 6.219 22.487 1.00 86.69 98 SER A N 1
ATOM 747 C CA . SER A 1 98 ? -12.682 5.195 22.063 1.00 86.69 98 SER A CA 1
ATOM 748 C C . SER A 1 98 ? -12.377 4.636 20.673 1.00 86.69 98 SER A C 1
ATOM 750 O O . SER A 1 98 ? -12.530 3.438 20.427 1.00 86.69 98 SER A O 1
ATOM 752 N N . ASN A 1 99 ? -11.932 5.501 19.768 1.00 89.00 99 ASN A N 1
ATOM 753 C CA . ASN A 1 99 ? -11.514 5.172 18.418 1.00 89.00 99 ASN A CA 1
ATOM 754 C C . ASN A 1 99 ? -10.370 6.096 17.987 1.00 89.00 99 ASN A C 1
ATOM 756 O O . ASN A 1 99 ? -10.161 7.163 18.562 1.00 89.00 99 ASN A O 1
ATOM 760 N N . TYR A 1 100 ? -9.626 5.668 16.976 1.00 87.88 100 TYR A N 1
ATOM 761 C CA . TYR A 1 100 ? -8.602 6.485 16.343 1.00 87.88 100 TYR A CA 1
ATOM 762 C C . TYR A 1 100 ? -8.480 6.110 14.875 1.00 87.88 100 TYR A C 1
ATOM 764 O O . TYR A 1 100 ? -8.649 4.947 14.504 1.00 87.88 100 TYR A O 1
ATOM 772 N N . THR A 1 101 ? -8.180 7.095 14.035 1.00 87.31 101 THR A N 1
ATOM 773 C CA . THR A 1 101 ? -7.945 6.868 12.612 1.00 87.31 101 THR A CA 1
ATOM 774 C C . THR A 1 101 ? -6.516 7.233 12.262 1.00 87.31 101 THR A C 1
ATOM 776 O O . THR A 1 101 ? -6.122 8.389 12.364 1.00 87.31 101 THR A O 1
ATOM 779 N N . TYR A 1 102 ? -5.769 6.221 11.844 1.00 86.50 102 TYR A N 1
ATOM 780 C CA . TYR A 1 102 ? -4.455 6.334 11.247 1.00 86.50 102 TYR A CA 1
ATOM 781 C C . TYR A 1 102 ? -4.665 6.612 9.766 1.00 86.50 102 TYR A C 1
ATOM 783 O O . TYR A 1 102 ? -5.165 5.765 9.025 1.00 86.50 102 TYR A O 1
ATOM 791 N N . ASP A 1 103 ? -4.339 7.822 9.357 1.00 80.75 103 ASP A N 1
ATOM 792 C CA . ASP A 1 103 ? -4.343 8.213 7.958 1.00 80.75 103 ASP A CA 1
ATOM 793 C C . ASP A 1 103 ? -2.899 8.426 7.534 1.00 80.75 103 ASP A C 1
ATOM 795 O O . ASP A 1 103 ? -2.078 8.865 8.349 1.00 80.75 103 ASP A O 1
ATOM 799 N N . GLN A 1 104 ? -2.596 8.121 6.279 1.00 75.81 104 GLN A N 1
ATOM 800 C CA . GLN A 1 104 ? -1.323 8.513 5.708 1.00 75.81 104 GLN A CA 1
ATOM 801 C C . GLN A 1 104 ? -1.372 10.019 5.475 1.00 75.81 104 GLN A C 1
ATOM 803 O O . GLN A 1 104 ? -1.808 10.498 4.432 1.00 75.81 104 GLN A O 1
ATOM 808 N N . SER A 1 105 ? -0.995 10.784 6.502 1.00 58.88 105 SER A N 1
ATOM 809 C CA . SER A 1 105 ? -0.835 12.226 6.384 1.00 58.88 105 SER A CA 1
ATOM 810 C C . SER A 1 105 ? 0.287 12.480 5.389 1.00 58.88 105 SER A C 1
ATOM 812 O O . SER A 1 105 ? 1.439 12.137 5.656 1.00 58.88 105 SER A O 1
ATOM 814 N N . PHE A 1 106 ? -0.069 13.047 4.237 1.00 55.72 106 PHE A N 1
ATOM 815 C CA . PHE A 1 106 ? 0.882 13.515 3.240 1.00 55.72 106 PHE A CA 1
ATOM 816 C C . PHE A 1 106 ? 1.908 14.393 3.947 1.00 55.72 106 PHE A C 1
ATOM 818 O O . PHE A 1 106 ? 1.559 15.444 4.491 1.00 55.72 106 PHE A O 1
ATOM 825 N N . ILE A 1 107 ? 3.160 13.936 3.982 1.00 47.41 107 ILE A N 1
ATOM 826 C CA . ILE A 1 107 ? 4.277 14.806 4.329 1.00 47.41 107 ILE A CA 1
ATOM 827 C C . ILE A 1 107 ? 4.135 16.030 3.424 1.00 47.41 107 ILE A C 1
ATOM 829 O O . ILE A 1 107 ? 3.855 15.901 2.236 1.00 47.41 107 ILE A O 1
ATOM 833 N N . HIS A 1 108 ? 4.227 17.202 4.038 1.00 45.75 108 HIS A N 1
ATOM 834 C CA . HIS A 1 108 ? 3.790 18.512 3.558 1.00 45.75 108 HIS A CA 1
ATOM 835 C C . HIS A 1 108 ? 4.369 19.009 2.211 1.00 45.75 108 HIS A C 1
ATOM 837 O O . HIS A 1 108 ? 4.081 20.143 1.834 1.00 45.75 108 HIS A O 1
ATOM 843 N N . ASP A 1 109 ? 5.117 18.190 1.470 1.00 51.69 109 ASP A N 1
ATOM 844 C CA . ASP A 1 109 ? 5.670 18.504 0.154 1.00 51.69 109 ASP A CA 1
ATOM 845 C C . ASP A 1 109 ? 4.859 17.796 -0.941 1.00 51.69 109 ASP A C 1
ATOM 847 O O . ASP A 1 109 ? 4.919 16.582 -1.111 1.00 51.69 109 ASP A O 1
ATOM 851 N N . SER A 1 110 ? 4.068 18.564 -1.696 1.00 55.25 110 SER A N 1
ATOM 852 C CA . SER A 1 110 ? 3.040 18.063 -2.624 1.00 55.25 110 SER A CA 1
ATOM 853 C C . SER A 1 110 ? 3.543 17.280 -3.842 1.00 55.25 110 SER A C 1
ATOM 855 O O . SER A 1 110 ? 2.730 16.897 -4.682 1.00 55.25 110 SER A O 1
ATOM 857 N N . ASP A 1 111 ? 4.850 17.056 -3.961 1.00 58.88 111 ASP A N 1
ATOM 858 C CA . ASP A 1 111 ? 5.476 16.596 -5.202 1.00 58.88 111 ASP A CA 1
ATOM 859 C C . ASP A 1 111 ? 6.040 15.171 -5.116 1.00 58.88 111 ASP A C 1
ATOM 861 O O . ASP A 1 111 ? 6.395 14.596 -6.148 1.00 58.88 111 ASP A O 1
ATOM 865 N N . THR A 1 112 ? 6.098 14.563 -3.925 1.00 60.09 112 THR A N 1
ATOM 866 C CA . THR A 1 112 ? 6.567 13.180 -3.763 1.00 60.09 112 THR A CA 1
ATOM 867 C C . THR A 1 112 ? 5.396 12.213 -3.548 1.00 60.09 112 THR A C 1
ATOM 869 O O . THR A 1 112 ? 4.554 12.434 -2.674 1.00 60.09 112 THR A O 1
ATOM 872 N N . PRO A 1 113 ? 5.293 11.125 -4.341 1.00 65.94 113 PRO A N 1
ATOM 873 C CA . PRO A 1 113 ? 4.324 10.070 -4.065 1.00 65.94 113 PRO A CA 1
ATOM 874 C C . PRO A 1 113 ? 4.638 9.415 -2.714 1.00 65.94 113 PRO A C 1
ATOM 876 O O . PRO A 1 113 ? 5.796 9.363 -2.302 1.00 65.94 113 PRO A O 1
ATOM 879 N N . SER A 1 114 ? 3.613 8.897 -2.032 1.00 73.81 114 SER A N 1
ATOM 880 C CA . SER A 1 114 ? 3.811 8.093 -0.823 1.00 73.81 114 SER A CA 1
ATOM 881 C C . SER A 1 114 ? 4.676 6.865 -1.131 1.00 73.81 114 SER A C 1
ATOM 883 O O . SER A 1 114 ? 4.629 6.342 -2.246 1.00 73.81 114 SER A O 1
ATOM 885 N N . ASP A 1 115 ? 5.429 6.362 -0.147 1.00 78.88 115 ASP A N 1
ATOM 886 C CA . ASP A 1 115 ? 6.283 5.173 -0.327 1.00 78.88 115 ASP A CA 1
ATOM 887 C C . ASP A 1 115 ? 5.490 3.985 -0.897 1.00 78.88 115 ASP A C 1
ATOM 889 O O . ASP A 1 115 ? 5.952 3.252 -1.767 1.00 78.88 115 ASP A O 1
ATOM 893 N N . ILE A 1 116 ? 4.235 3.840 -0.461 1.00 82.56 116 ILE A N 1
ATOM 894 C CA . ILE A 1 116 ? 3.343 2.789 -0.945 1.00 82.56 116 ILE A CA 1
ATOM 895 C C . ILE A 1 116 ? 2.916 2.996 -2.408 1.00 82.56 116 ILE A C 1
ATOM 897 O O . ILE A 1 116 ? 2.791 2.019 -3.146 1.00 82.56 116 ILE A O 1
ATOM 901 N N . ALA A 1 117 ? 2.756 4.245 -2.854 1.00 80.81 117 ALA A N 1
ATOM 902 C CA . ALA A 1 117 ? 2.457 4.574 -4.245 1.00 80.81 117 ALA A CA 1
ATOM 903 C C . ALA A 1 117 ? 3.673 4.405 -5.160 1.00 80.81 117 ALA A C 1
ATOM 905 O O . ALA A 1 117 ? 3.510 4.041 -6.324 1.00 80.81 117 ALA A O 1
ATOM 906 N N . ALA A 1 118 ? 4.876 4.655 -4.637 1.00 81.00 118 ALA A N 1
ATOM 907 C CA . ALA A 1 118 ? 6.128 4.420 -5.347 1.00 81.00 118 ALA A CA 1
ATOM 908 C C . ALA A 1 118 ? 6.415 2.921 -5.543 1.00 81.00 118 ALA A C 1
ATOM 910 O O . ALA A 1 118 ? 6.979 2.539 -6.567 1.00 81.00 118 ALA A O 1
ATOM 911 N N . ASP A 1 119 ? 5.986 2.073 -4.605 1.00 83.94 119 ASP A N 1
ATOM 912 C CA . ASP A 1 119 ? 6.260 0.633 -4.644 1.00 83.94 119 ASP A CA 1
ATOM 913 C C . ASP A 1 119 ? 5.154 -0.210 -5.296 1.00 83.94 119 ASP A C 1
ATOM 915 O O . ASP A 1 119 ? 5.431 -1.232 -5.937 1.00 83.94 119 ASP A O 1
ATOM 919 N N . ILE A 1 120 ? 3.888 0.167 -5.098 1.00 87.69 120 ILE A N 1
ATOM 920 C CA . ILE A 1 120 ? 2.725 -0.580 -5.587 1.00 87.69 120 ILE A CA 1
ATOM 921 C C . ILE A 1 120 ? 2.098 0.205 -6.732 1.00 87.69 120 ILE A C 1
ATOM 923 O O . ILE A 1 120 ? 1.095 0.904 -6.570 1.00 87.69 120 ILE A O 1
ATOM 927 N N . PHE A 1 121 ? 2.681 0.035 -7.915 1.00 88.88 121 PHE A N 1
ATOM 928 C CA . PHE A 1 121 ? 2.159 0.538 -9.179 1.00 88.88 121 PHE A CA 1
ATOM 929 C C . PHE A 1 121 ? 2.222 -0.552 -10.253 1.00 88.88 121 PHE A C 1
ATOM 931 O O . PHE A 1 121 ? 3.087 -1.425 -10.218 1.00 88.88 121 PHE A O 1
ATOM 938 N N . ALA A 1 122 ? 1.275 -0.532 -11.188 1.00 88.62 122 ALA A N 1
ATOM 939 C CA . ALA A 1 122 ? 1.262 -1.429 -12.341 1.00 88.62 122 ALA A CA 1
ATOM 940 C C . ALA A 1 122 ? 0.428 -0.847 -13.484 1.0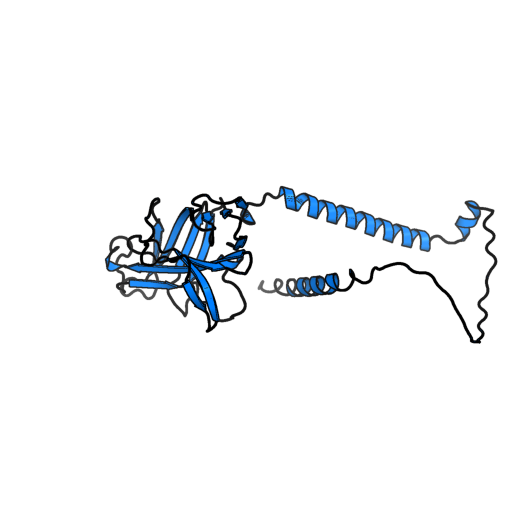0 88.62 122 ALA A C 1
ATOM 942 O O . ALA A 1 122 ? -0.410 0.043 -13.298 1.00 88.62 122 ALA A O 1
ATOM 943 N N . ASN A 1 123 ? 0.603 -1.388 -14.687 1.00 88.38 123 ASN A N 1
ATOM 944 C CA . ASN A 1 123 ? -0.280 -1.055 -15.801 1.00 88.38 123 ASN A CA 1
ATOM 945 C C . ASN A 1 123 ? -1.716 -1.550 -15.538 1.00 88.38 123 ASN A C 1
ATOM 947 O O . ASN A 1 123 ? -1.915 -2.641 -15.012 1.00 88.38 123 ASN A O 1
ATOM 951 N N . LYS A 1 124 ? -2.740 -0.817 -15.992 1.00 85.19 124 LYS A N 1
ATOM 952 C CA . LYS A 1 124 ? -4.158 -1.219 -15.851 1.00 85.19 124 LYS A CA 1
ATOM 953 C C . LYS A 1 124 ? -4.488 -2.572 -16.497 1.00 85.19 124 LYS A C 1
ATOM 955 O O . LYS A 1 124 ? -5.441 -3.241 -16.088 1.00 85.19 124 LYS A O 1
ATOM 960 N N . HIS A 1 125 ? -3.726 -2.979 -17.513 1.00 84.38 125 HIS A N 1
ATOM 961 C CA . HIS A 1 125 ? -3.887 -4.280 -18.168 1.00 84.38 125 HIS A CA 1
ATOM 962 C C . HIS A 1 125 ? -3.270 -5.442 -17.379 1.00 84.38 125 HIS A C 1
ATOM 964 O O . HIS A 1 125 ? -3.679 -6.589 -17.578 1.00 84.38 125 HIS A O 1
ATOM 970 N N . TYR A 1 126 ? -2.345 -5.151 -16.465 1.00 88.81 126 TYR A N 1
ATOM 971 C CA . TYR A 1 126 ? -1.651 -6.137 -15.651 1.00 88.81 126 TYR A CA 1
ATOM 972 C C . TYR A 1 126 ? -2.175 -6.154 -14.213 1.00 88.81 126 TYR A C 1
ATOM 974 O O . TYR A 1 126 ? -2.840 -5.239 -13.728 1.00 88.81 126 TYR A O 1
ATOM 982 N N . SER A 1 127 ? -1.906 -7.259 -13.529 1.00 91.81 127 SER A N 1
ATOM 983 C CA . SER A 1 127 ? -2.051 -7.375 -12.085 1.00 91.81 127 SER A CA 1
ATOM 984 C C . SER A 1 127 ? -0.681 -7.210 -11.445 1.00 91.81 127 SER A C 1
ATOM 986 O O . SER A 1 127 ? 0.250 -7.928 -11.802 1.00 91.81 127 SER A O 1
ATOM 988 N N . TYR A 1 128 ? -0.567 -6.304 -10.483 1.00 92.12 128 TYR A N 1
ATOM 989 C CA . TYR A 1 128 ? 0.609 -6.216 -9.631 1.00 92.12 128 TYR A CA 1
ATOM 990 C C . TYR A 1 128 ? 0.692 -7.476 -8.773 1.00 92.12 128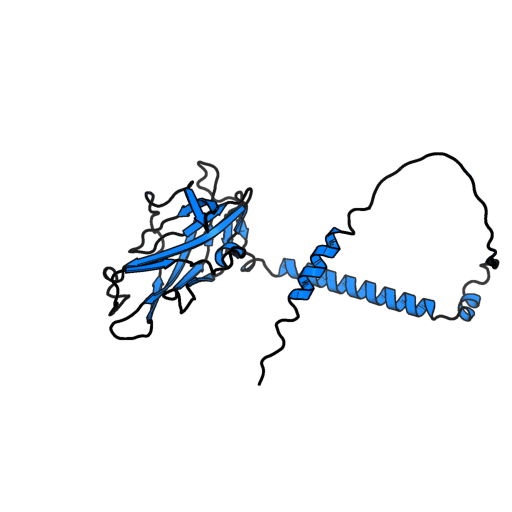 TYR A C 1
ATOM 992 O O . TYR A 1 128 ? -0.310 -7.884 -8.174 1.00 92.12 128 TYR A O 1
ATOM 1000 N N . PHE A 1 129 ? 1.866 -8.094 -8.709 1.00 92.81 129 PHE A N 1
ATOM 1001 C CA . PHE A 1 129 ? 2.121 -9.280 -7.908 1.00 92.81 129 PHE A CA 1
ATOM 1002 C C . PHE A 1 129 ? 3.444 -9.153 -7.151 1.00 92.81 129 PHE A C 1
ATOM 1004 O O . PHE A 1 129 ? 4.498 -8.961 -7.752 1.00 92.81 129 PHE A O 1
ATOM 1011 N N . CYS A 1 130 ? 3.391 -9.337 -5.833 1.00 92.12 130 CYS A N 1
ATOM 1012 C CA . CYS A 1 130 ? 4.572 -9.408 -4.981 1.00 92.12 130 CYS A CA 1
ATOM 1013 C C . CYS A 1 130 ? 4.403 -10.525 -3.949 1.00 92.12 130 CYS A C 1
ATOM 1015 O O . CYS A 1 130 ? 3.465 -10.530 -3.149 1.00 92.12 130 CYS A O 1
ATOM 1017 N N . SER A 1 131 ? 5.294 -11.509 -3.982 1.00 91.44 131 SER A N 1
ATOM 1018 C CA . SER A 1 131 ? 5.336 -12.637 -3.051 1.00 91.44 131 SER A CA 1
ATOM 1019 C C . SER A 1 131 ? 6.036 -12.287 -1.737 1.00 91.44 131 SER A C 1
ATOM 1021 O O . SER A 1 131 ? 5.659 -12.829 -0.688 1.00 91.44 131 SER A O 1
ATOM 1023 N N . SER A 1 132 ? 6.996 -11.358 -1.793 1.00 90.00 132 SER A N 1
ATOM 1024 C CA . SER A 1 132 ? 7.703 -10.817 -0.635 1.00 90.00 132 SER A CA 1
ATOM 1025 C C . SER A 1 132 ? 6.769 -10.144 0.375 1.00 90.00 132 SER A C 1
ATOM 1027 O O . SER A 1 132 ? 5.640 -9.754 0.074 1.00 90.00 132 SER A O 1
ATOM 1029 N N . SER A 1 133 ? 7.237 -10.076 1.622 1.00 91.19 133 SER A N 1
ATOM 1030 C CA . SER A 1 133 ? 6.564 -9.361 2.707 1.00 91.19 133 SER A CA 1
ATOM 1031 C C . SER A 1 133 ? 7.159 -7.964 2.791 1.00 91.19 133 SER A C 1
ATOM 1033 O O . SER A 1 133 ? 8.358 -7.850 3.032 1.00 91.19 133 SER A O 1
ATOM 1035 N N . VAL A 1 134 ? 6.339 -6.933 2.614 1.00 89.56 134 VAL A N 1
ATOM 1036 C CA . VAL A 1 134 ? 6.770 -5.530 2.647 1.00 89.56 134 VAL A CA 1
ATOM 1037 C C . VAL A 1 134 ? 5.982 -4.785 3.717 1.00 89.56 134 VAL A C 1
ATOM 1039 O O . VAL A 1 134 ? 4.792 -5.038 3.900 1.00 89.56 134 VAL A O 1
ATOM 1042 N N . GLU A 1 135 ? 6.653 -3.913 4.463 1.00 90.50 135 GLU A N 1
ATOM 1043 C CA . GLU A 1 135 ? 6.055 -3.089 5.511 1.00 90.50 135 GLU A CA 1
ATOM 1044 C C . GLU A 1 135 ? 6.092 -1.619 5.091 1.00 90.50 135 GLU A C 1
ATOM 1046 O O . GLU A 1 135 ? 7.147 -1.111 4.720 1.00 90.50 135 GLU A O 1
ATOM 1051 N N . TYR A 1 136 ? 4.943 -0.948 5.170 1.00 88.69 136 TYR A N 1
ATOM 1052 C CA . TYR A 1 136 ? 4.777 0.457 4.818 1.00 88.69 136 TYR A CA 1
ATOM 1053 C C . TYR A 1 136 ? 4.363 1.276 6.043 1.00 88.69 136 TYR A C 1
ATOM 1055 O O . TYR A 1 136 ? 3.452 0.867 6.776 1.00 88.69 136 TYR A O 1
ATOM 1063 N N . PRO A 1 137 ? 4.982 2.444 6.276 1.00 87.38 137 PRO A N 1
ATOM 1064 C CA . PRO A 1 137 ? 4.516 3.379 7.287 1.00 87.38 137 PRO A CA 1
ATOM 1065 C C . PRO A 1 137 ? 3.201 4.043 6.849 1.00 87.38 137 PRO A C 1
ATOM 1067 O O . PRO A 1 137 ? 3.110 4.616 5.766 1.00 87.38 137 PRO A O 1
ATOM 1070 N N . ILE A 1 138 ? 2.184 3.994 7.713 1.00 85.50 138 ILE A N 1
ATOM 1071 C CA . ILE A 1 138 ? 0.956 4.791 7.558 1.00 85.50 138 ILE A CA 1
ATOM 1072 C C . ILE A 1 138 ? 1.195 6.166 8.177 1.00 85.50 138 ILE A C 1
ATOM 1074 O O . ILE A 1 138 ? 1.043 7.177 7.512 1.00 85.50 138 ILE A O 1
ATOM 1078 N N . ASN A 1 139 ? 1.623 6.207 9.438 1.00 84.56 139 ASN A N 1
ATOM 1079 C CA . ASN A 1 139 ? 1.993 7.449 10.108 1.00 84.56 139 ASN A CA 1
ATOM 1080 C C . ASN A 1 139 ? 3.274 7.224 10.913 1.00 84.56 139 ASN A C 1
ATOM 1082 O O . ASN A 1 139 ? 3.375 6.261 11.678 1.00 84.56 139 ASN A O 1
ATOM 1086 N N . THR A 1 140 ? 4.254 8.100 10.726 1.00 77.56 140 THR A N 1
ATOM 1087 C CA . THR A 1 140 ? 5.550 8.078 11.419 1.00 77.56 140 THR A CA 1
ATOM 1088 C C . THR A 1 140 ? 5.837 9.363 12.179 1.00 77.56 140 THR A C 1
ATOM 1090 O O . THR A 1 140 ? 6.818 9.402 12.922 1.00 77.56 140 THR A O 1
ATOM 1093 N N . ASP A 1 141 ? 5.006 10.388 12.010 1.00 70.62 141 ASP A N 1
ATOM 1094 C CA . ASP A 1 141 ? 5.254 11.714 12.550 1.00 70.62 141 ASP A CA 1
ATOM 1095 C C . ASP A 1 141 ? 4.870 11.776 14.033 1.00 70.62 141 ASP A C 1
ATOM 1097 O O . ASP A 1 141 ? 3.711 11.602 14.411 1.00 70.62 141 ASP A O 1
ATOM 1101 N N . GLU A 1 142 ? 5.866 12.025 14.883 1.00 63.34 142 GLU A N 1
ATOM 1102 C CA . GLU A 1 142 ? 5.686 12.147 16.331 1.00 63.34 142 GLU A CA 1
ATOM 1103 C C . GLU A 1 142 ? 4.899 13.407 16.730 1.00 63.34 142 GLU A C 1
ATOM 1105 O O . GLU A 1 142 ? 4.356 13.454 17.832 1.00 63.34 142 GLU A O 1
ATOM 1110 N N . GLY A 1 143 ? 4.797 14.407 15.845 1.00 65.25 143 GLY A N 1
ATOM 1111 C CA . GLY A 1 143 ? 4.043 15.642 16.073 1.00 65.25 143 GLY A CA 1
ATOM 1112 C C . GLY A 1 143 ? 2.592 15.607 15.581 1.00 65.25 143 GLY A C 1
ATOM 1113 O O . GLY A 1 143 ? 1.775 16.398 16.053 1.00 65.25 143 GLY A O 1
ATOM 1114 N N . HIS A 1 144 ? 2.253 14.694 14.664 1.00 67.69 144 HIS A N 1
ATOM 1115 C CA . HIS A 1 144 ? 0.976 14.710 13.935 1.00 67.69 144 HIS A CA 1
ATOM 1116 C C . HIS A 1 144 ? 0.117 13.446 14.101 1.00 67.69 144 HIS A C 1
ATOM 1118 O O . HIS A 1 144 ? -0.925 13.316 13.456 1.00 67.69 144 HIS A O 1
ATOM 1124 N N . GLY A 1 145 ? 0.474 12.531 15.008 1.00 79.00 145 GLY A N 1
ATOM 1125 C CA . GLY A 1 145 ? -0.432 11.462 15.417 1.00 79.00 145 GLY A CA 1
ATOM 1126 C C . GLY A 1 145 ? 0.242 10.245 16.034 1.00 79.00 145 GLY A C 1
ATOM 1127 O O . GLY A 1 145 ? 1.399 10.264 16.441 1.00 79.00 145 GLY A O 1
ATOM 1128 N N . LEU A 1 146 ? -0.530 9.166 16.131 1.00 87.12 146 LEU A N 1
ATOM 1129 C CA . LEU A 1 146 ? -0.039 7.874 16.583 1.00 87.12 146 LEU A CA 1
ATOM 1130 C C . LEU A 1 146 ? 0.592 7.119 15.416 1.00 87.12 146 LEU A C 1
ATOM 1132 O O . LEU A 1 146 ? 0.043 7.075 14.314 1.00 87.12 146 LEU A O 1
ATOM 1136 N N . LYS A 1 147 ? 1.730 6.475 15.678 1.00 89.75 147 LYS A N 1
ATOM 1137 C CA . LYS A 1 147 ? 2.453 5.700 14.672 1.00 89.75 147 LYS A CA 1
ATOM 1138 C C . LYS A 1 147 ? 1.684 4.450 14.249 1.00 89.75 147 LYS A C 1
ATOM 1140 O O . LYS A 1 147 ? 1.116 3.754 15.099 1.00 89.75 147 LYS A O 1
ATOM 1145 N N . ALA A 1 148 ? 1.724 4.129 12.964 1.00 89.69 148 ALA A N 1
ATOM 1146 C CA . ALA A 1 148 ? 1.144 2.903 12.433 1.00 89.69 148 ALA A CA 1
ATOM 1147 C C . ALA A 1 148 ? 1.886 2.396 11.200 1.00 89.69 148 ALA A C 1
ATOM 1149 O O . ALA A 1 148 ? 2.407 3.183 10.411 1.00 89.69 148 ALA A O 1
ATOM 1150 N N . TRP A 1 149 ? 1.873 1.076 11.032 1.00 90.69 149 TRP A N 1
ATOM 1151 C CA . TRP A 1 149 ? 2.466 0.371 9.902 1.00 90.69 149 TRP A CA 1
ATOM 1152 C C . TRP A 1 149 ? 1.516 -0.700 9.377 1.00 90.69 149 TRP A C 1
ATOM 1154 O O . TRP A 1 149 ? 0.786 -1.332 10.148 1.00 90.69 149 TRP A O 1
ATOM 1164 N N . ILE A 1 150 ? 1.565 -0.920 8.067 1.00 89.75 150 ILE A N 1
ATOM 1165 C CA . ILE A 1 150 ? 0.868 -2.002 7.378 1.00 89.75 150 ILE A CA 1
ATOM 1166 C C . ILE A 1 150 ? 1.885 -2.938 6.739 1.00 89.75 150 ILE A C 1
ATOM 1168 O O . ILE A 1 150 ? 2.773 -2.518 6.007 1.00 89.75 150 ILE A O 1
ATOM 1172 N N . THR A 1 151 ? 1.747 -4.229 7.006 1.00 91.19 151 THR A N 1
ATOM 1173 C CA . THR A 1 151 ? 2.540 -5.282 6.381 1.00 91.19 151 THR A CA 1
ATOM 1174 C C . THR A 1 151 ? 1.692 -5.995 5.342 1.00 91.19 151 THR A C 1
ATOM 1176 O O . THR A 1 151 ? 0.648 -6.562 5.664 1.00 91.19 151 THR A O 1
ATOM 1179 N N . LEU A 1 152 ? 2.159 -6.008 4.099 1.00 90.19 152 LEU A N 1
ATOM 1180 C CA . LEU A 1 152 ? 1.520 -6.679 2.974 1.00 90.19 152 LEU A CA 1
ATOM 1181 C C . LEU A 1 152 ? 2.391 -7.851 2.531 1.00 90.19 152 LEU A C 1
ATOM 1183 O O . LEU A 1 152 ? 3.587 -7.705 2.290 1.00 90.19 152 LEU A O 1
ATOM 1187 N N . LYS A 1 153 ? 1.792 -9.036 2.418 1.00 91.12 153 LYS A N 1
ATOM 1188 C CA . LYS A 1 153 ? 2.480 -10.254 1.977 1.00 91.12 153 LYS A CA 1
ATOM 1189 C C . LYS A 1 153 ? 1.653 -10.995 0.941 1.00 91.12 153 LYS A C 1
ATOM 1191 O O . LYS A 1 153 ? 0.436 -11.108 1.093 1.00 91.12 153 LYS A O 1
ATOM 1196 N N . LYS A 1 154 ? 2.321 -11.564 -0.073 1.00 90.94 154 LYS A N 1
ATOM 1197 C CA . LYS A 1 154 ? 1.662 -12.257 -1.199 1.00 90.94 154 LYS A CA 1
ATOM 1198 C C . LYS A 1 154 ? 0.565 -11.390 -1.824 1.00 90.94 154 LYS A C 1
ATOM 1200 O O . LYS A 1 154 ? -0.557 -11.851 -2.027 1.00 90.94 154 LYS A O 1
ATOM 1205 N N . ILE A 1 155 ? 0.879 -10.121 -2.063 1.00 90.88 155 ILE A N 1
ATOM 1206 C CA . ILE A 1 155 ? -0.059 -9.177 -2.652 1.00 90.88 155 ILE A CA 1
ATOM 1207 C C . ILE A 1 155 ? -0.252 -9.496 -4.132 1.00 90.88 155 ILE A C 1
ATOM 1209 O O . ILE A 1 155 ? 0.696 -9.676 -4.895 1.00 90.88 155 ILE A O 1
ATOM 1213 N N . ARG A 1 156 ? -1.516 -9.541 -4.535 1.00 91.31 156 ARG A N 1
ATOM 1214 C CA . ARG A 1 156 ? -1.960 -9.520 -5.915 1.00 91.31 156 ARG A CA 1
ATOM 1215 C C . ARG A 1 156 ? -3.095 -8.523 -6.053 1.00 91.31 156 ARG A C 1
ATOM 1217 O O . ARG A 1 156 ? -4.175 -8.705 -5.487 1.00 91.31 156 ARG A O 1
ATOM 1224 N N . VAL A 1 157 ? -2.880 -7.469 -6.823 1.00 89.94 157 VAL A N 1
ATOM 1225 C CA . VAL A 1 157 ? -3.886 -6.426 -7.006 1.00 89.94 157 VAL A CA 1
ATOM 1226 C C . VAL A 1 157 ? -3.999 -6.029 -8.463 1.00 89.94 157 VAL A C 1
ATOM 1228 O O . VAL A 1 157 ? -3.024 -5.974 -9.200 1.00 89.94 157 VAL A O 1
ATOM 1231 N N . GLN A 1 158 ? -5.230 -5.787 -8.885 1.00 89.44 158 GLN A N 1
ATOM 1232 C CA . GLN A 1 158 ? -5.537 -5.168 -10.156 1.00 89.44 158 GLN A CA 1
ATOM 1233 C C . GLN A 1 158 ? -6.679 -4.201 -9.901 1.00 89.44 158 GLN A C 1
ATOM 1235 O O . GLN A 1 158 ? -7.703 -4.593 -9.337 1.00 89.44 158 GLN A O 1
ATOM 1240 N N . ALA A 1 159 ? -6.475 -2.954 -10.296 1.00 86.50 159 ALA A N 1
ATOM 1241 C CA . ALA A 1 159 ? -7.497 -1.925 -10.286 1.00 86.50 159 ALA A CA 1
ATOM 1242 C C . ALA A 1 159 ? -7.896 -1.602 -11.732 1.00 86.50 159 ALA A C 1
ATOM 1244 O O . ALA A 1 159 ? -7.161 -1.900 -12.673 1.00 86.50 159 ALA A O 1
ATOM 1245 N N . TYR A 1 160 ? -9.069 -0.997 -11.913 1.00 84.31 160 TYR A N 1
ATOM 1246 C CA . TYR A 1 160 ? -9.574 -0.556 -13.222 1.00 84.31 160 TYR A CA 1
ATOM 1247 C C . TYR A 1 160 ? -9.677 -1.673 -14.270 1.00 84.31 160 TYR A C 1
ATOM 1249 O O . TYR A 1 160 ? -9.571 -1.420 -15.472 1.00 84.31 160 TYR A O 1
ATOM 1257 N N . ALA A 1 161 ? -9.907 -2.910 -13.821 1.00 82.31 161 ALA A N 1
ATOM 1258 C CA . ALA A 1 161 ? -10.168 -4.020 -14.722 1.00 82.31 161 ALA A CA 1
ATOM 1259 C C . ALA A 1 161 ? -11.414 -3.722 -15.582 1.00 82.31 161 ALA A C 1
ATOM 1261 O O . ALA A 1 161 ? -12.387 -3.151 -15.079 1.00 82.31 161 ALA A O 1
ATOM 1262 N N . PRO A 1 162 ? -11.410 -4.100 -16.873 1.00 77.38 162 PRO A N 1
ATOM 1263 C CA . PRO A 1 162 ? -12.559 -3.893 -17.740 1.00 77.38 162 PRO A CA 1
ATOM 1264 C C . PRO A 1 162 ? -13.795 -4.613 -17.185 1.00 77.38 162 PRO A C 1
ATOM 1266 O O . PRO A 1 162 ? -13.710 -5.738 -16.683 1.00 77.38 162 PRO A O 1
ATOM 1269 N N . ASN A 1 163 ? -14.944 -3.939 -17.281 1.00 68.06 163 ASN A N 1
ATOM 1270 C CA . ASN A 1 163 ? -16.212 -4.382 -16.704 1.00 68.06 163 ASN A CA 1
ATOM 1271 C C . ASN A 1 163 ? -16.513 -5.855 -17.023 1.00 68.06 163 ASN A C 1
ATOM 1273 O O . ASN A 1 163 ? -16.511 -6.266 -18.182 1.00 68.06 163 ASN A O 1
ATOM 1277 N N . GLY A 1 164 ? -16.817 -6.632 -15.981 1.00 67.50 164 GLY A N 1
ATOM 1278 C CA . GLY A 1 164 ? -17.217 -8.036 -16.099 1.00 67.50 164 GLY A CA 1
ATOM 1279 C C . GLY A 1 164 ? -16.070 -9.048 -16.076 1.00 67.50 164 GLY A C 1
ATOM 1280 O O . GLY A 1 164 ? -16.343 -10.248 -16.044 1.00 67.50 164 GLY A O 1
ATOM 1281 N N . ASN A 1 165 ? -14.805 -8.613 -16.040 1.00 72.62 165 ASN A N 1
ATOM 1282 C CA . ASN A 1 165 ? -13.688 -9.538 -15.886 1.00 72.62 165 ASN A CA 1
ATOM 1283 C C . ASN A 1 165 ? -13.364 -9.773 -14.403 1.00 72.62 165 ASN A C 1
ATOM 1285 O O . ASN A 1 165 ? -12.858 -8.895 -13.711 1.00 72.62 165 ASN A O 1
ATOM 1289 N N . THR A 1 166 ? -13.652 -10.977 -13.911 1.00 73.69 166 THR A N 1
ATOM 1290 C CA . THR A 1 166 ? -13.330 -11.406 -12.536 1.00 73.69 166 THR A CA 1
ATOM 1291 C C . THR A 1 166 ? -11.947 -12.043 -12.424 1.00 73.69 166 THR A C 1
ATOM 1293 O O . THR A 1 166 ? -11.527 -12.441 -11.337 1.00 73.69 166 THR A O 1
ATOM 1296 N N . LYS A 1 167 ? -11.235 -12.171 -13.548 1.00 83.50 167 LYS A N 1
ATOM 1297 C CA . LYS A 1 167 ? -9.898 -12.752 -13.602 1.00 83.50 167 LYS A CA 1
ATOM 1298 C C . LYS A 1 167 ? -8.854 -11.651 -13.648 1.00 83.50 167 LYS A C 1
ATOM 1300 O O . LYS A 1 167 ? -8.970 -10.703 -14.418 1.00 83.50 167 LYS A O 1
ATOM 1305 N N . TYR A 1 168 ? -7.809 -11.847 -12.857 1.00 85.75 168 TYR A N 1
ATOM 1306 C CA . TYR A 1 168 ? -6.601 -11.047 -12.950 1.00 85.75 168 TYR A CA 1
ATOM 1307 C C . TYR A 1 168 ? -5.971 -11.182 -14.343 1.00 85.75 168 TYR A C 1
ATOM 1309 O O . TYR A 1 168 ? -5.898 -12.295 -14.872 1.00 85.75 168 TYR A O 1
ATOM 1317 N N . GLY A 1 169 ? -5.490 -10.068 -14.889 1.00 84.38 169 GLY A N 1
ATOM 1318 C CA . GLY A 1 169 ? -4.629 -10.038 -16.067 1.00 84.38 169 GLY A CA 1
ATOM 1319 C C . GLY A 1 169 ? -3.265 -10.680 -15.806 1.00 84.38 169 GLY A C 1
ATOM 1320 O O . GLY A 1 169 ? -3.011 -11.260 -14.737 1.00 84.38 169 GLY A O 1
ATOM 1321 N N . ASP A 1 170 ? -2.375 -10.562 -16.789 1.00 89.00 170 ASP A N 1
ATOM 1322 C CA . ASP A 1 170 ? -0.997 -11.034 -16.651 1.00 89.00 170 ASP A CA 1
ATOM 1323 C C . ASP A 1 170 ? -0.293 -10.324 -15.486 1.00 89.00 170 ASP A C 1
ATOM 1325 O O . ASP A 1 170 ? -0.740 -9.283 -15.000 1.00 89.00 170 ASP A O 1
ATOM 1329 N N . ARG A 1 171 ? 0.752 -10.949 -14.944 1.00 89.81 171 ARG A N 1
ATOM 1330 C CA . ARG A 1 171 ? 1.379 -10.500 -13.695 1.00 89.81 171 ARG A CA 1
ATOM 1331 C C . ARG A 1 171 ? 2.563 -9.592 -13.986 1.00 89.81 171 ARG A C 1
ATOM 1333 O O . ARG A 1 171 ? 3.499 -10.013 -14.656 1.00 89.81 171 ARG A O 1
ATOM 1340 N N . GLU A 1 172 ? 2.537 -8.408 -13.401 1.00 89.56 172 GLU A N 1
ATOM 1341 C CA . GLU A 1 172 ? 3.686 -7.523 -13.275 1.00 89.56 172 GLU A CA 1
ATOM 1342 C C . GLU A 1 172 ? 4.312 -7.763 -11.897 1.00 89.56 172 GLU A C 1
ATOM 1344 O O . GLU A 1 172 ? 3.640 -7.647 -10.869 1.00 89.56 172 GLU A O 1
ATOM 1349 N N . ILE A 1 173 ? 5.566 -8.216 -11.882 1.00 89.12 173 ILE A N 1
ATOM 1350 C CA . ILE A 1 173 ? 6.258 -8.638 -10.659 1.00 89.12 173 ILE A CA 1
ATOM 1351 C C . ILE A 1 173 ? 6.925 -7.420 -10.021 1.00 89.12 173 ILE A C 1
ATOM 1353 O O . ILE A 1 173 ? 7.625 -6.670 -10.707 1.00 89.12 173 ILE A O 1
ATOM 1357 N N . CYS A 1 174 ? 6.732 -7.250 -8.712 1.00 87.25 174 CYS A N 1
ATOM 1358 C CA . CYS A 1 174 ? 7.349 -6.165 -7.952 1.00 87.25 174 CYS A CA 1
ATOM 1359 C C . CYS A 1 174 ? 8.884 -6.167 -8.093 1.00 87.25 174 CYS A C 1
ATOM 1361 O O . CYS A 1 174 ? 9.482 -7.246 -8.174 1.00 87.25 174 CYS A O 1
ATOM 1363 N N . PRO A 1 175 ? 9.547 -4.995 -8.044 1.00 80.38 175 PRO A N 1
ATOM 1364 C CA . PRO A 1 175 ? 11.008 -4.901 -8.131 1.00 80.38 175 PRO A CA 1
ATOM 1365 C C . PRO A 1 175 ? 11.741 -5.790 -7.118 1.00 80.38 175 PRO A C 1
ATOM 1367 O O . PRO A 1 175 ? 12.791 -6.342 -7.424 1.00 80.38 175 PRO A O 1
ATOM 1370 N N . GLN A 1 176 ? 11.147 -5.996 -5.940 1.00 79.31 176 GLN A N 1
ATOM 1371 C CA . GLN A 1 176 ? 11.726 -6.808 -4.869 1.00 79.31 176 GLN A CA 1
ATOM 1372 C C . GLN A 1 176 ? 11.817 -8.306 -5.191 1.00 79.31 176 GLN A C 1
ATOM 1374 O O . GLN A 1 176 ? 12.692 -8.997 -4.674 1.00 79.31 176 GLN A O 1
ATOM 1379 N N . ASP A 1 177 ? 10.930 -8.800 -6.055 1.00 80.56 177 ASP A N 1
ATOM 1380 C CA . ASP A 1 177 ? 10.907 -10.196 -6.497 1.00 80.56 177 ASP A CA 1
ATOM 1381 C C . ASP A 1 177 ? 11.544 -10.378 -7.883 1.00 80.56 177 ASP A C 1
ATOM 1383 O O . ASP A 1 177 ? 11.629 -11.507 -8.379 1.00 80.56 177 ASP A O 1
ATOM 1387 N N . GLN A 1 178 ? 12.001 -9.296 -8.526 1.00 74.50 178 GLN A N 1
ATOM 1388 C CA . GLN A 1 178 ? 12.749 -9.397 -9.773 1.00 74.50 178 GLN A CA 1
ATOM 1389 C C . GLN A 1 178 ? 14.108 -10.035 -9.479 1.00 74.50 178 GLN A C 1
ATOM 1391 O O . GLN A 1 178 ? 14.974 -9.483 -8.801 1.00 74.50 178 GLN A O 1
ATOM 1396 N N . THR A 1 179 ? 14.282 -11.263 -9.963 1.00 63.03 179 THR A N 1
ATOM 1397 C CA . THR A 1 179 ? 15.509 -12.034 -9.773 1.00 63.03 179 THR A CA 1
ATOM 1398 C C . THR A 1 179 ? 16.726 -11.298 -10.326 1.00 63.03 179 THR A C 1
ATOM 1400 O O . THR A 1 179 ? 16.702 -10.769 -11.434 1.00 63.03 179 THR A O 1
ATOM 1403 N N 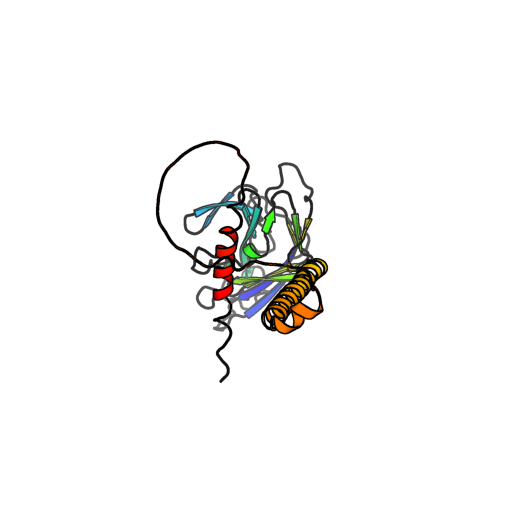. SER A 1 180 ? 17.849 -11.397 -9.611 1.00 57.22 180 SER A N 1
ATOM 1404 C CA . SER A 1 180 ? 19.167 -10.849 -9.977 1.00 57.22 180 SER A CA 1
ATOM 1405 C C . SER A 1 180 ? 19.684 -11.268 -11.366 1.00 57.22 180 SER A C 1
ATOM 1407 O O . SER A 1 180 ? 20.691 -10.736 -11.829 1.00 57.22 180 SER A O 1
ATOM 1409 N N . GLY A 1 181 ? 19.015 -12.215 -12.031 1.00 60.59 181 GLY A N 1
ATOM 1410 C CA . GLY A 1 181 ? 19.328 -12.687 -13.377 1.00 60.59 181 GLY A CA 1
ATOM 1411 C C . GLY A 1 181 ? 19.263 -11.604 -14.455 1.00 60.59 181 GLY A C 1
ATOM 1412 O O . GLY A 1 181 ? 20.030 -11.699 -15.406 1.00 60.59 181 GLY A O 1
ATOM 1413 N N . ASP A 1 182 ? 18.451 -10.558 -14.279 1.00 64.06 182 ASP A N 1
ATOM 1414 C CA . ASP A 1 182 ? 18.359 -9.454 -15.250 1.00 64.06 182 ASP A CA 1
ATOM 1415 C C . ASP A 1 182 ? 19.373 -8.334 -14.970 1.00 64.06 182 ASP A C 1
ATOM 1417 O O . ASP A 1 182 ? 19.834 -7.649 -15.885 1.00 64.06 182 ASP A O 1
ATOM 1421 N N . LEU A 1 183 ? 19.808 -8.193 -13.714 1.00 74.31 183 LEU A N 1
ATOM 1422 C CA . LEU A 1 183 ? 20.825 -7.217 -13.317 1.00 74.31 183 LEU A CA 1
ATOM 1423 C C . LEU A 1 183 ? 22.235 -7.648 -13.754 1.00 74.31 183 LEU A C 1
ATOM 1425 O O . LEU A 1 183 ? 23.058 -6.819 -14.151 1.00 74.31 183 LEU A O 1
ATOM 1429 N N . ILE A 1 184 ? 22.523 -8.952 -13.700 1.00 81.19 184 ILE A N 1
ATOM 1430 C CA . ILE A 1 184 ? 23.854 -9.499 -13.998 1.00 81.19 184 ILE A CA 1
ATOM 1431 C C . ILE A 1 184 ? 24.312 -9.160 -15.433 1.00 81.19 184 ILE A C 1
ATOM 1433 O O . ILE A 1 184 ? 25.414 -8.625 -15.569 1.00 81.19 184 ILE A O 1
ATOM 1437 N N . PRO A 1 185 ? 23.519 -9.381 -16.503 1.00 84.81 185 PRO A N 1
ATOM 1438 C CA . PRO A 1 185 ? 23.918 -9.027 -17.866 1.00 84.81 185 PRO A CA 1
ATOM 1439 C C . PRO A 1 185 ? 24.232 -7.539 -18.051 1.00 84.81 185 PRO A C 1
ATOM 1441 O O . PRO A 1 185 ? 25.157 -7.205 -18.791 1.00 84.81 185 PRO A O 1
ATOM 1444 N N . VAL A 1 186 ? 23.514 -6.647 -17.360 1.00 86.31 186 VAL A N 1
ATOM 1445 C CA . VAL A 1 186 ? 23.735 -5.193 -17.438 1.00 86.31 186 VAL A CA 1
ATOM 1446 C C . VAL A 1 186 ? 25.089 -4.820 -16.833 1.00 86.31 186 VAL A C 1
ATOM 1448 O O . VAL A 1 186 ? 25.878 -4.114 -17.464 1.00 86.31 186 VAL A O 1
ATOM 1451 N N . ILE A 1 187 ? 25.402 -5.350 -15.648 1.00 88.88 187 ILE A N 1
ATOM 1452 C CA . ILE A 1 187 ? 26.686 -5.106 -14.976 1.00 88.88 187 ILE A CA 1
ATOM 1453 C C . ILE A 1 187 ? 27.840 -5.706 -15.789 1.00 88.88 187 ILE A C 1
ATOM 1455 O O . ILE A 1 187 ? 28.842 -5.035 -16.042 1.00 88.88 187 ILE A O 1
ATOM 1459 N N . VAL A 1 188 ? 27.692 -6.952 -16.250 1.00 92.25 188 VAL A N 1
ATOM 1460 C CA . VAL A 1 188 ? 28.717 -7.640 -17.050 1.00 92.25 188 VAL A CA 1
ATOM 1461 C C . VAL A 1 188 ? 28.968 -6.902 -18.369 1.00 92.25 188 VAL A C 1
ATOM 1463 O O . VAL A 1 188 ? 30.124 -6.706 -18.751 1.00 92.25 188 VAL A O 1
ATOM 1466 N N . GLY A 1 189 ? 27.913 -6.424 -19.035 1.00 93.56 189 GLY A N 1
ATOM 1467 C CA . GLY A 1 189 ? 28.024 -5.610 -20.245 1.00 93.56 189 GLY A CA 1
ATOM 1468 C C . GLY A 1 189 ? 28.773 -4.294 -20.012 1.00 93.56 189 GLY A C 1
ATOM 1469 O O . GLY A 1 189 ? 29.641 -3.930 -20.808 1.00 93.56 189 GLY A O 1
ATOM 1470 N N . GLY A 1 190 ? 28.503 -3.615 -18.892 1.00 94.62 190 GLY A N 1
ATOM 1471 C CA . GLY A 1 190 ? 29.197 -2.384 -18.510 1.00 94.62 190 GLY A CA 1
ATOM 1472 C C . GLY A 1 190 ? 30.698 -2.586 -18.289 1.00 94.62 190 GLY A C 1
ATOM 1473 O O . GLY A 1 190 ? 31.510 -1.843 -18.841 1.00 94.62 190 GLY A O 1
ATOM 1474 N N . VAL A 1 191 ? 31.083 -3.629 -17.546 1.00 96.12 191 VAL A N 1
ATOM 1475 C CA . VAL A 1 191 ? 32.497 -3.941 -17.265 1.00 96.12 191 VAL A CA 1
ATOM 1476 C C . VAL A 1 191 ? 33.255 -4.310 -18.542 1.00 96.12 191 VAL A C 1
ATOM 1478 O O . VAL A 1 191 ? 34.363 -3.815 -18.766 1.00 96.12 191 VAL A O 1
ATOM 1481 N N . LEU A 1 192 ? 32.656 -5.136 -19.408 1.00 95.69 192 LEU A N 1
ATOM 1482 C CA . LEU A 1 192 ? 33.257 -5.511 -20.692 1.00 95.69 192 LEU A CA 1
ATOM 1483 C C . LEU A 1 192 ? 33.459 -4.291 -21.600 1.00 95.69 192 LEU A C 1
ATOM 1485 O O . LEU A 1 192 ? 34.539 -4.124 -22.165 1.00 95.69 192 LEU A O 1
ATOM 1489 N N . SER A 1 193 ? 32.458 -3.412 -21.696 1.00 96.06 193 SER A N 1
ATOM 1490 C CA . SER A 1 193 ? 32.553 -2.179 -22.485 1.00 96.06 193 SER A CA 1
ATOM 1491 C C . SER A 1 193 ? 33.645 -1.242 -21.952 1.00 96.06 193 SER A C 1
ATOM 1493 O O . SER A 1 193 ? 34.486 -0.761 -22.716 1.00 96.06 193 SER A O 1
ATOM 1495 N N . GLY A 1 194 ? 33.712 -1.055 -20.629 1.00 96.00 194 GLY A N 1
ATOM 1496 C CA . GLY A 1 194 ? 34.739 -0.235 -19.984 1.00 96.00 194 GLY A CA 1
ATOM 1497 C C . GLY A 1 194 ? 36.164 -0.725 -20.263 1.00 96.00 194 GLY A C 1
ATOM 1498 O O . GLY A 1 194 ? 37.032 0.072 -20.621 1.00 96.00 194 GLY A O 1
ATOM 1499 N N . LEU A 1 195 ? 36.404 -2.039 -20.180 1.00 95.94 195 LEU A N 1
ATOM 1500 C CA . LEU A 1 195 ? 37.709 -2.636 -20.493 1.00 95.94 195 LEU A CA 1
ATOM 1501 C C . LEU A 1 195 ? 38.133 -2.391 -21.948 1.00 95.94 195 LEU A C 1
ATOM 1503 O O . LEU A 1 195 ? 39.296 -2.070 -22.211 1.00 95.94 195 LEU A O 1
ATOM 1507 N N . VAL A 1 196 ? 37.202 -2.494 -22.898 1.00 96.06 196 VAL A N 1
ATOM 1508 C CA . VAL A 1 196 ? 37.483 -2.232 -24.318 1.00 96.06 196 VAL A CA 1
ATOM 1509 C C . VAL A 1 196 ? 37.854 -0.767 -24.540 1.00 96.06 196 VAL A C 1
ATOM 1511 O O . VAL A 1 196 ? 38.850 -0.480 -25.198 1.00 96.06 196 VAL A O 1
ATOM 1514 N N . VAL A 1 197 ? 37.116 0.175 -23.952 1.00 96.75 197 VAL A N 1
ATOM 1515 C CA . VAL A 1 197 ? 37.415 1.608 -24.103 1.00 96.75 197 VAL A CA 1
ATOM 1516 C C . VAL A 1 197 ? 38.778 1.957 -23.499 1.00 96.75 197 VAL A C 1
ATOM 1518 O O . VAL A 1 197 ? 39.580 2.635 -24.142 1.00 96.75 197 VAL A O 1
ATOM 1521 N N . ILE A 1 198 ? 39.082 1.454 -22.299 1.00 96.69 198 ILE A N 1
ATOM 1522 C CA . ILE A 1 198 ? 40.370 1.697 -21.633 1.00 96.69 198 ILE A CA 1
ATOM 1523 C C . ILE A 1 198 ? 41.530 1.146 -22.469 1.00 96.69 198 ILE A C 1
ATOM 1525 O O . ILE A 1 198 ? 42.520 1.846 -22.693 1.00 96.69 198 ILE A O 1
ATOM 1529 N N . THR A 1 199 ? 41.412 -0.087 -22.965 1.00 94.50 199 THR A N 1
ATOM 1530 C CA . THR A 1 199 ? 42.455 -0.696 -23.807 1.00 94.50 199 THR A CA 1
ATOM 1531 C C . THR A 1 199 ? 42.654 0.065 -25.117 1.00 94.50 199 THR A C 1
ATOM 1533 O O . THR A 1 199 ? 43.796 0.252 -25.539 1.00 94.50 199 THR A O 1
ATOM 1536 N N . LEU A 1 200 ? 41.582 0.589 -25.718 1.00 95.25 200 LEU A N 1
ATOM 1537 C CA . LEU A 1 200 ? 41.640 1.416 -26.925 1.00 95.25 200 LEU A CA 1
ATOM 1538 C C . LEU A 1 200 ? 42.368 2.745 -26.660 1.00 95.25 200 LEU A C 1
ATOM 1540 O O . LEU A 1 200 ? 43.262 3.118 -27.418 1.00 95.25 200 LEU A O 1
ATOM 1544 N N . ILE A 1 201 ? 42.068 3.425 -25.548 1.00 95.50 201 ILE A N 1
ATOM 1545 C CA . ILE A 1 201 ? 42.759 4.663 -25.149 1.00 95.50 201 ILE A CA 1
ATOM 1546 C C . ILE A 1 201 ? 44.254 4.404 -24.934 1.00 95.50 201 ILE A C 1
ATOM 1548 O O . ILE A 1 201 ? 45.090 5.130 -25.474 1.00 95.50 201 ILE A O 1
ATOM 1552 N N . ILE A 1 202 ? 44.604 3.354 -24.185 1.00 95.56 202 ILE A N 1
ATOM 1553 C CA . ILE A 1 202 ? 46.004 2.980 -23.943 1.00 95.56 202 ILE A CA 1
ATOM 1554 C C . ILE A 1 202 ? 46.711 2.689 -25.267 1.00 95.56 202 ILE A C 1
ATOM 1556 O O . ILE A 1 202 ? 47.821 3.173 -25.485 1.00 95.56 202 ILE A O 1
ATOM 1560 N N . TYR A 1 203 ? 46.067 1.948 -26.169 1.00 92.25 203 TYR A N 1
ATOM 1561 C CA . TYR A 1 203 ? 46.612 1.647 -27.487 1.00 92.25 203 TYR A CA 1
ATOM 1562 C C . TYR A 1 203 ? 46.856 2.912 -28.317 1.00 92.25 203 TYR A C 1
ATOM 1564 O O . TYR A 1 203 ? 47.921 3.046 -28.919 1.00 92.25 203 TYR A O 1
ATOM 1572 N N . LEU A 1 204 ? 45.920 3.866 -28.326 1.00 90.25 204 LEU A N 1
ATOM 1573 C CA . LEU A 1 204 ? 46.080 5.126 -29.054 1.00 90.25 204 LEU A CA 1
ATOM 1574 C C . LEU A 1 204 ? 47.208 5.981 -28.480 1.00 90.25 204 LEU A C 1
ATOM 1576 O O . LEU A 1 204 ? 48.012 6.502 -29.247 1.00 90.25 204 LEU A O 1
ATOM 1580 N N . VAL A 1 205 ? 47.320 6.088 -27.153 1.00 91.31 205 VAL A N 1
ATOM 1581 C CA . VAL A 1 205 ? 48.428 6.813 -26.507 1.00 91.31 205 VAL A CA 1
ATOM 1582 C C . VAL A 1 205 ? 49.760 6.128 -26.794 1.00 91.31 205 VAL A C 1
ATOM 1584 O O . VAL A 1 205 ? 50.739 6.795 -27.120 1.00 91.31 205 VAL A O 1
ATOM 1587 N N . TYR A 1 206 ? 49.802 4.800 -26.702 1.00 87.69 206 TYR A N 1
ATOM 1588 C CA . TYR A 1 206 ? 50.987 4.014 -27.023 1.00 87.69 206 TYR A CA 1
ATOM 1589 C C . TYR A 1 206 ? 51.411 4.226 -28.481 1.00 87.69 206 TYR A C 1
ATOM 1591 O O . TYR A 1 206 ? 52.569 4.538 -28.742 1.00 87.69 206 TYR A O 1
ATOM 1599 N N . ARG A 1 207 ? 50.466 4.153 -29.422 1.00 84.31 207 ARG A N 1
ATOM 1600 C CA . ARG A 1 207 ? 50.702 4.386 -30.849 1.00 84.31 207 ARG A CA 1
ATOM 1601 C C . ARG A 1 207 ? 51.112 5.828 -31.149 1.00 84.31 207 ARG A C 1
ATOM 1603 O O . ARG A 1 207 ? 52.014 6.033 -31.948 1.00 84.31 207 ARG A O 1
ATOM 1610 N N . ALA A 1 208 ? 50.506 6.815 -30.494 1.00 79.06 208 ALA A N 1
ATOM 1611 C CA . ALA A 1 208 ? 50.868 8.225 -30.647 1.00 79.06 208 ALA A CA 1
ATOM 1612 C C . ALA A 1 208 ? 52.256 8.546 -30.067 1.00 79.06 208 ALA A C 1
ATOM 1614 O O . ALA A 1 208 ? 52.911 9.484 -30.514 1.00 79.06 208 ALA A O 1
ATOM 1615 N N . ARG A 1 209 ? 52.719 7.770 -29.078 1.00 76.06 209 ARG A N 1
ATOM 1616 C CA . ARG A 1 209 ? 54.059 7.896 -28.487 1.00 76.06 209 ARG A CA 1
ATOM 1617 C C . ARG A 1 209 ? 55.132 7.077 -29.196 1.00 76.06 209 ARG A C 1
ATOM 1619 O O . ARG A 1 209 ? 56.299 7.228 -28.842 1.00 76.06 209 ARG A O 1
ATOM 1626 N N . GLN A 1 210 ? 54.786 6.229 -30.165 1.00 69.56 210 GLN A N 1
ATOM 1627 C CA . GLN A 1 210 ? 55.798 5.568 -30.981 1.00 69.56 210 GLN A CA 1
ATOM 1628 C C . GLN A 1 210 ? 56.445 6.609 -31.910 1.00 69.56 210 GLN A C 1
ATOM 1630 O O . GLN A 1 210 ? 55.757 7.187 -32.751 1.00 69.56 210 GLN A O 1
ATOM 1635 N N . PRO A 1 211 ? 57.754 6.885 -31.765 1.00 59.78 211 PRO A N 1
ATOM 1636 C CA . PRO A 1 211 ? 58.435 7.830 -32.632 1.00 59.78 211 PRO A CA 1
ATOM 1637 C C . PRO A 1 211 ? 58.440 7.316 -34.088 1.00 59.78 211 PRO A C 1
ATOM 1639 O O . PRO A 1 211 ? 58.617 6.114 -34.317 1.00 59.78 211 PRO A O 1
ATOM 1642 N N . PRO A 1 212 ? 58.297 8.204 -35.093 1.00 57.00 212 PRO A N 1
ATOM 1643 C CA . PRO A 1 212 ? 58.218 7.845 -36.517 1.00 57.00 212 PRO A CA 1
ATOM 1644 C C . PRO A 1 212 ? 59.460 7.113 -37.064 1.00 57.00 212 PRO A C 1
ATOM 1646 O O . PRO A 1 212 ? 59.423 6.567 -38.164 1.00 57.00 212 PRO A O 1
ATOM 1649 N N . SER A 1 213 ? 60.543 7.026 -36.290 1.00 53.31 213 SER A N 1
ATOM 1650 C CA . SER A 1 213 ? 61.767 6.296 -36.633 1.00 53.31 213 SER A CA 1
ATOM 1651 C C . SER A 1 213 ? 61.618 4.766 -36.667 1.00 53.31 213 SER A C 1
ATOM 1653 O O . SER A 1 213 ? 62.488 4.101 -37.221 1.00 53.31 213 SER A O 1
ATOM 1655 N N . VAL A 1 214 ? 60.528 4.190 -36.140 1.00 54.28 214 VAL A N 1
ATOM 1656 C CA . VAL A 1 214 ? 60.259 2.731 -36.199 1.00 54.28 214 VAL A CA 1
ATOM 1657 C C . VAL A 1 214 ? 59.282 2.356 -37.330 1.00 54.28 214 VAL A C 1
ATOM 1659 O O . VAL A 1 214 ? 59.263 1.219 -37.803 1.00 54.28 214 VAL A O 1
ATOM 1662 N N . LEU A 1 215 ? 58.511 3.324 -37.835 1.00 51.03 215 LEU A N 1
ATOM 1663 C CA . LEU A 1 215 ? 57.572 3.133 -38.952 1.00 51.03 215 LEU A CA 1
ATOM 1664 C C . LEU A 1 215 ? 58.286 3.013 -40.312 1.00 51.03 215 LEU A C 1
ATOM 1666 O O . LEU A 1 215 ? 57.755 2.403 -41.235 1.00 51.03 215 LEU A O 1
ATOM 1670 N N . TYR A 1 216 ? 59.529 3.493 -40.409 1.00 50.31 216 TYR A N 1
ATOM 1671 C CA . TYR A 1 216 ? 60.367 3.369 -41.610 1.00 50.31 216 TYR A CA 1
ATOM 1672 C C . TYR A 1 216 ? 60.966 1.962 -41.822 1.00 50.31 216 TYR A C 1
ATOM 1674 O O . TYR A 1 216 ? 61.475 1.667 -42.899 1.00 50.31 216 TYR A O 1
ATOM 1682 N N . LEU A 1 217 ? 60.898 1.077 -40.817 1.00 54.59 217 LEU A N 1
ATOM 1683 C CA . LEU A 1 217 ? 61.377 -0.314 -40.912 1.00 54.59 217 LEU A CA 1
ATOM 1684 C C . LEU A 1 217 ? 60.257 -1.331 -41.179 1.00 54.59 217 LEU A C 1
ATOM 1686 O O . LEU A 1 217 ? 60.549 -2.482 -41.489 1.00 54.59 217 LEU A O 1
ATOM 1690 N N . THR A 1 218 ? 58.987 -0.928 -41.068 1.00 56.78 218 THR A N 1
ATOM 1691 C CA . THR A 1 218 ? 57.828 -1.826 -41.242 1.00 56.78 218 THR A CA 1
ATOM 1692 C C . THR A 1 218 ? 56.991 -1.532 -42.486 1.00 56.78 218 THR A C 1
ATOM 1694 O O . THR A 1 218 ? 56.201 -2.388 -42.880 1.00 56.78 218 THR A O 1
ATOM 1697 N N . ASN A 1 219 ? 57.190 -0.394 -43.164 1.00 52.81 219 ASN A N 1
ATOM 1698 C CA . ASN A 1 219 ? 56.629 -0.161 -44.497 1.00 52.81 219 ASN A CA 1
ATOM 1699 C C . ASN A 1 219 ? 57.515 0.787 -45.339 1.00 52.81 219 ASN A C 1
ATOM 1701 O O . ASN A 1 219 ? 57.355 2.004 -45.262 1.00 52.81 219 ASN A O 1
ATOM 1705 N N . PRO A 1 220 ? 58.443 0.258 -46.156 1.00 52.41 220 PRO A N 1
ATOM 1706 C CA . PRO A 1 220 ? 59.405 1.066 -46.909 1.00 52.41 220 PRO A CA 1
ATOM 1707 C C . PRO A 1 220 ? 58.825 1.800 -48.138 1.00 52.41 220 PRO A C 1
ATOM 1709 O O . PRO A 1 220 ? 59.605 2.349 -48.912 1.00 52.41 220 PRO A O 1
ATOM 1712 N N . HIS A 1 221 ? 57.498 1.825 -48.355 1.00 51.94 221 HIS A N 1
ATOM 1713 C CA . HIS A 1 221 ? 56.923 2.353 -49.605 1.00 51.94 221 HIS A CA 1
ATOM 1714 C C . HIS A 1 221 ? 55.785 3.383 -49.506 1.00 51.94 221 HIS A C 1
ATOM 1716 O O . HIS A 1 221 ? 55.253 3.770 -50.546 1.00 51.94 221 HIS A O 1
ATOM 1722 N N . SER A 1 222 ? 55.424 3.908 -48.332 1.00 49.38 222 SER A N 1
ATOM 1723 C CA . SER A 1 222 ? 54.447 5.009 -48.278 1.00 49.38 222 SER A CA 1
ATOM 1724 C C . SER A 1 222 ? 55.131 6.374 -48.437 1.00 49.38 222 SER A C 1
ATOM 1726 O O . SER A 1 222 ? 55.563 6.985 -47.462 1.00 49.38 222 SER A O 1
ATOM 1728 N N . HIS A 1 223 ? 55.232 6.833 -49.684 1.00 47.84 223 HIS A N 1
ATOM 1729 C CA . HIS A 1 223 ? 55.583 8.201 -50.069 1.00 47.84 223 HIS A CA 1
ATOM 1730 C C . HIS A 1 223 ? 54.421 9.135 -49.695 1.00 47.84 223 HIS A C 1
ATOM 1732 O O . HIS A 1 223 ? 53.370 9.083 -50.329 1.00 47.84 223 HIS A O 1
ATOM 1738 N N . PHE A 1 224 ? 54.579 9.958 -48.658 1.00 48.03 224 PHE A N 1
ATOM 1739 C CA . PHE A 1 224 ? 53.681 11.087 -48.411 1.00 48.03 224 PHE A CA 1
ATOM 1740 C C . PHE A 1 224 ? 54.489 12.369 -48.578 1.00 48.03 224 PHE A C 1
ATOM 1742 O O . PHE A 1 224 ? 55.352 12.681 -47.760 1.00 48.03 224 PHE A O 1
ATOM 1749 N N . GLU A 1 225 ? 54.240 13.054 -49.693 1.00 47.88 225 GLU A N 1
ATOM 1750 C CA . GLU A 1 225 ? 54.715 14.409 -49.936 1.00 47.88 225 GLU A CA 1
ATOM 1751 C C . GLU A 1 225 ? 54.138 15.362 -48.891 1.00 47.88 225 GLU A C 1
ATOM 1753 O O . GLU A 1 225 ? 52.959 15.325 -48.533 1.00 47.88 225 GLU A O 1
ATOM 1758 N N . ASP A 1 226 ? 55.034 16.208 -48.412 1.00 46.69 226 ASP A N 1
ATOM 1759 C CA . ASP A 1 226 ? 54.837 17.263 -47.439 1.00 46.69 226 ASP A CA 1
ATOM 1760 C C . ASP A 1 226 ? 53.939 18.352 -48.058 1.00 46.69 226 ASP A C 1
ATOM 1762 O O . ASP A 1 226 ? 54.396 19.184 -48.846 1.00 46.69 226 ASP A O 1
ATOM 1766 N N . ILE A 1 227 ? 52.633 18.346 -47.760 1.00 46.47 227 ILE A N 1
ATOM 1767 C CA . ILE A 1 227 ? 51.754 19.461 -48.140 1.00 46.47 227 ILE A CA 1
ATOM 1768 C C . ILE A 1 227 ? 51.950 20.569 -47.109 1.00 46.47 227 ILE A C 1
ATOM 1770 O O . ILE A 1 227 ? 51.257 20.670 -46.096 1.00 46.47 227 ILE A O 1
ATOM 1774 N N . GLY A 1 228 ? 52.941 21.407 -47.405 1.00 38.44 228 GLY A N 1
ATOM 1775 C CA . GLY A 1 228 ? 53.190 22.666 -46.730 1.00 38.44 228 GLY A CA 1
ATOM 1776 C C . GLY A 1 228 ? 51.964 23.578 -46.772 1.00 38.44 228 GLY A C 1
ATOM 1777 O O . GLY A 1 228 ? 51.381 23.852 -47.821 1.00 38.44 228 GLY A O 1
ATOM 1778 N N . ILE A 1 229 ? 51.613 24.082 -45.595 1.00 43.84 229 ILE A N 1
ATOM 1779 C CA . ILE A 1 229 ? 50.622 25.130 -45.369 1.00 43.84 229 ILE A CA 1
ATOM 1780 C C . ILE A 1 229 ? 50.962 26.353 -46.239 1.00 43.84 229 ILE A C 1
ATOM 1782 O O . ILE A 1 229 ? 51.977 27.016 -46.022 1.00 43.84 229 ILE A O 1
ATOM 1786 N N . LYS A 1 230 ? 50.075 26.709 -47.175 1.00 36.06 230 LYS A N 1
ATOM 1787 C CA . LYS A 1 230 ? 49.960 28.073 -47.710 1.00 36.06 230 LYS A CA 1
ATOM 1788 C C . LYS A 1 230 ? 48.510 28.536 -47.632 1.00 36.06 230 LYS A C 1
ATOM 1790 O O . LYS A 1 230 ? 47.630 28.000 -48.294 1.00 36.06 230 LYS A O 1
ATOM 1795 N N . GLN A 1 231 ? 48.296 29.556 -46.808 1.00 44.44 231 GLN A N 1
ATOM 1796 C CA . GLN A 1 231 ? 47.106 30.400 -46.811 1.00 44.44 231 GLN A CA 1
ATOM 1797 C C . GLN A 1 231 ? 47.070 31.242 -48.098 1.00 44.44 231 GLN A C 1
ATOM 1799 O O . GLN A 1 231 ? 48.079 31.876 -48.405 1.00 44.44 231 GLN A O 1
ATOM 1804 N N . ASN A 1 232 ? 45.926 31.316 -48.793 1.00 32.94 232 ASN A N 1
ATOM 1805 C CA . ASN A 1 232 ? 45.296 32.597 -49.157 1.00 32.94 232 ASN A CA 1
ATOM 1806 C C . ASN A 1 232 ? 43.885 32.440 -49.769 1.00 32.94 232 ASN A C 1
ATOM 1808 O O . ASN A 1 232 ? 43.704 31.725 -50.744 1.00 32.94 232 ASN A O 1
ATOM 1812 N N . HIS A 1 233 ? 42.933 33.150 -49.155 1.00 31.17 233 HIS A N 1
ATOM 1813 C CA . HIS A 1 233 ? 41.850 33.986 -49.703 1.00 31.17 233 HIS A CA 1
ATOM 1814 C C . HIS A 1 233 ? 41.232 33.713 -51.102 1.00 31.17 233 HIS A C 1
ATOM 1816 O O . HIS A 1 233 ? 41.935 33.789 -52.104 1.00 31.17 233 HIS A O 1
ATOM 1822 N N . GLY A 1 234 ? 39.887 33.628 -51.163 1.00 29.31 234 GLY A N 1
ATOM 1823 C CA . GLY A 1 234 ? 39.095 34.128 -52.309 1.00 29.31 234 GLY A CA 1
ATOM 1824 C C . GLY A 1 234 ? 37.991 33.225 -52.899 1.00 29.31 234 GLY A C 1
ATOM 1825 O O . GLY A 1 234 ? 38.248 32.543 -53.876 1.00 29.31 234 GLY A O 1
ATOM 1826 N N . SER A 1 235 ? 36.793 33.280 -52.300 1.00 29.72 235 SER A N 1
ATOM 1827 C CA . SER A 1 235 ? 35.445 33.526 -52.884 1.00 29.72 235 SER A CA 1
ATOM 1828 C C . SER A 1 235 ? 34.883 32.822 -54.159 1.00 29.72 235 SER A C 1
ATOM 1830 O O . SER A 1 235 ? 35.534 32.830 -55.196 1.00 29.72 235 SER A O 1
ATOM 1832 N N . ILE A 1 236 ? 33.564 32.502 -54.074 1.00 34.78 236 ILE A N 1
ATOM 1833 C CA . ILE A 1 236 ? 32.476 32.458 -55.111 1.00 34.78 236 ILE A CA 1
ATOM 1834 C C . ILE A 1 236 ? 32.195 31.084 -55.794 1.00 34.78 236 ILE A C 1
ATOM 1836 O O . ILE A 1 236 ? 33.081 30.566 -56.460 1.00 34.78 236 ILE A O 1
ATOM 1840 N N . GLU A 1 237 ? 31.096 30.385 -55.406 1.00 33.72 237 GLU A N 1
ATOM 1841 C CA . GLU A 1 237 ? 29.780 30.133 -56.114 1.00 33.72 237 GLU A CA 1
ATOM 1842 C C . GLU A 1 237 ? 29.890 29.002 -57.183 1.00 33.72 237 GLU A C 1
ATOM 1844 O O . GLU A 1 237 ? 30.915 28.933 -57.849 1.00 33.72 237 GLU A O 1
ATOM 1849 N N . ASP A 1 238 ? 29.001 28.022 -57.430 1.00 34.00 238 ASP A N 1
ATOM 1850 C CA . ASP A 1 238 ? 27.599 27.672 -57.106 1.00 34.00 238 ASP A CA 1
ATOM 1851 C C . ASP A 1 238 ? 27.364 26.144 -57.356 1.00 34.00 238 ASP A C 1
ATOM 1853 O O . ASP A 1 238 ? 28.186 25.528 -58.035 1.00 34.00 238 ASP A O 1
ATOM 1857 N N . GLU A 1 239 ? 26.246 25.602 -56.819 1.00 37.25 239 GLU A N 1
ATOM 1858 C CA . GLU A 1 239 ? 25.311 24.552 -57.351 1.00 37.25 239 GLU A CA 1
ATOM 1859 C C . GLU A 1 239 ? 25.857 23.177 -57.858 1.00 37.25 239 GLU A C 1
ATOM 1861 O O . GLU A 1 239 ? 26.870 23.107 -58.540 1.00 37.25 239 GLU A O 1
ATOM 1866 N N . GLU A 1 240 ? 25.283 21.982 -57.622 1.00 39.38 240 GLU A N 1
ATOM 1867 C CA . GLU A 1 240 ? 23.927 21.502 -57.271 1.00 39.38 240 GLU A CA 1
ATOM 1868 C C . GLU A 1 240 ? 23.986 20.023 -56.755 1.00 39.38 240 GLU A C 1
ATOM 1870 O O . GLU A 1 240 ? 24.857 19.254 -57.164 1.00 39.38 240 GLU A O 1
ATOM 1875 N N . ASP A 1 241 ? 23.035 19.674 -55.873 1.00 36.62 241 ASP A N 1
ATOM 1876 C CA . ASP A 1 241 ? 22.297 18.405 -55.630 1.00 36.62 241 ASP A CA 1
ATOM 1877 C C . ASP A 1 241 ? 22.981 17.018 -55.486 1.00 36.62 241 ASP A C 1
ATOM 1879 O O . ASP A 1 241 ? 23.455 16.420 -56.445 1.00 36.62 241 ASP A O 1
ATOM 1883 N N . GLU A 1 242 ? 22.890 16.401 -54.291 1.00 39.50 242 GLU A N 1
ATOM 1884 C CA . GLU A 1 242 ? 21.832 15.411 -53.961 1.00 39.50 242 GLU A CA 1
ATOM 1885 C C . GLU A 1 242 ? 21.916 14.884 -52.501 1.00 39.50 242 GLU A C 1
ATOM 1887 O O . GLU A 1 242 ? 22.917 14.986 -51.793 1.00 39.50 242 GLU A O 1
ATOM 1892 N N . GLU A 1 243 ? 20.785 14.345 -52.057 1.00 35.78 243 GLU A N 1
ATOM 1893 C CA . GLU A 1 243 ? 20.240 14.179 -50.708 1.00 35.78 243 GLU A CA 1
ATOM 1894 C C . GLU A 1 243 ? 20.579 12.827 -50.024 1.00 35.78 243 GLU A C 1
ATOM 1896 O O . GLU A 1 243 ? 20.605 11.788 -50.678 1.00 35.78 243 GLU A O 1
ATOM 1901 N N . SER A 1 244 ? 20.774 12.796 -48.688 1.00 30.19 244 SER A N 1
ATOM 1902 C CA . SER A 1 244 ? 20.062 11.861 -47.771 1.00 30.19 244 SER A CA 1
ATOM 1903 C C . SER A 1 244 ? 20.519 11.873 -46.285 1.00 30.19 244 SER A C 1
ATOM 1905 O O . SER A 1 244 ? 21.605 11.442 -45.918 1.00 30.19 244 SER A O 1
ATOM 1907 N N . ILE A 1 245 ? 19.582 12.302 -45.424 1.00 36.56 245 ILE A N 1
ATOM 1908 C CA . ILE A 1 245 ? 19.090 11.658 -44.179 1.00 36.56 245 ILE A CA 1
ATOM 1909 C C . ILE A 1 245 ? 20.022 11.498 -42.938 1.00 36.56 245 ILE A C 1
ATOM 1911 O O . ILE A 1 245 ? 20.781 10.548 -42.794 1.00 36.56 245 ILE A O 1
ATOM 1915 N N . ASN A 1 246 ? 19.754 12.384 -41.962 1.00 35.97 246 ASN A N 1
ATOM 1916 C CA . ASN A 1 246 ? 19.591 12.227 -40.497 1.00 35.97 246 ASN A CA 1
ATOM 1917 C C . ASN A 1 246 ? 20.639 11.507 -39.621 1.00 35.97 246 ASN A C 1
ATOM 1919 O O . ASN A 1 246 ? 20.771 10.290 -39.667 1.00 35.97 246 ASN A O 1
ATOM 1923 N N . ASN A 1 247 ? 21.181 12.246 -38.633 1.00 36.53 247 ASN A N 1
ATOM 1924 C CA . ASN A 1 247 ? 21.244 11.817 -37.219 1.00 36.53 247 ASN A CA 1
ATOM 1925 C C . ASN A 1 247 ? 21.628 12.977 -36.271 1.00 36.53 247 ASN A C 1
ATOM 1927 O O . ASN A 1 247 ? 22.690 12.993 -35.652 1.00 36.53 247 ASN A O 1
ATOM 1931 N N . VAL A 1 248 ? 20.726 13.949 -36.109 1.00 41.66 248 VAL A N 1
ATOM 1932 C CA . VAL A 1 248 ? 20.738 14.885 -34.970 1.00 41.66 248 VAL A CA 1
ATOM 1933 C C . VAL A 1 248 ? 19.511 14.556 -34.128 1.00 41.66 248 VAL A C 1
ATOM 1935 O O . VAL A 1 248 ? 18.406 14.996 -34.413 1.00 41.66 248 VAL A O 1
ATOM 1938 N N . GLY A 1 249 ? 19.692 13.678 -33.144 1.00 39.47 249 GLY A N 1
ATOM 1939 C CA . GLY A 1 249 ? 18.595 13.213 -32.286 1.00 39.47 249 GLY A CA 1
ATOM 1940 C C . GLY A 1 249 ? 19.019 12.424 -31.045 1.00 39.47 249 GLY A C 1
ATOM 1941 O O . GLY A 1 249 ? 18.243 12.304 -30.106 1.00 39.47 249 GLY A O 1
ATOM 1942 N N . ALA A 1 250 ? 20.262 11.938 -30.973 1.00 38.94 250 ALA A N 1
ATOM 1943 C CA . ALA A 1 250 ? 20.723 11.131 -29.836 1.00 38.94 250 ALA A CA 1
ATOM 1944 C C . ALA A 1 250 ? 21.544 11.908 -28.783 1.00 38.94 250 ALA A C 1
ATOM 1946 O O . ALA A 1 250 ? 21.763 11.406 -27.682 1.00 38.94 250 ALA A O 1
ATOM 1947 N N . ALA A 1 251 ? 21.986 13.137 -29.079 1.00 42.31 251 ALA A N 1
ATOM 1948 C CA . ALA A 1 251 ? 22.944 13.862 -28.235 1.00 42.31 251 ALA A CA 1
ATOM 1949 C C . ALA A 1 251 ? 22.316 14.773 -27.156 1.00 42.31 251 ALA A C 1
ATOM 1951 O O . ALA A 1 251 ? 23.013 15.182 -26.228 1.00 42.31 251 ALA A O 1
ATOM 1952 N N . GLU A 1 252 ? 21.011 15.064 -27.217 1.00 43.12 252 GLU A N 1
ATOM 1953 C CA . GLU A 1 252 ? 20.334 15.903 -26.206 1.00 43.12 252 GLU A CA 1
ATOM 1954 C C . GLU A 1 252 ? 19.567 15.112 -25.136 1.00 43.12 252 GLU A C 1
ATOM 1956 O O . GLU A 1 252 ? 19.340 15.631 -24.043 1.00 43.12 252 GLU A O 1
ATOM 1961 N N . SER A 1 253 ? 19.263 13.831 -25.372 1.00 41.69 253 SER A N 1
ATOM 1962 C CA . SER A 1 253 ? 18.588 12.985 -24.373 1.00 41.69 253 SER A CA 1
ATOM 1963 C C . SER A 1 253 ? 19.540 12.508 -23.260 1.00 41.69 253 SER A C 1
ATOM 1965 O O . SER A 1 253 ? 19.162 12.417 -22.093 1.00 41.69 253 SER A O 1
ATOM 1967 N N . GLN A 1 254 ? 20.831 12.330 -23.564 1.00 46.66 254 GLN A N 1
ATOM 1968 C CA . GLN A 1 254 ? 21.812 11.851 -22.579 1.00 46.66 254 GLN A CA 1
ATOM 1969 C C . GLN A 1 254 ? 22.352 12.936 -21.630 1.00 46.66 254 GLN A C 1
ATOM 1971 O O . GLN A 1 254 ? 22.861 12.622 -20.555 1.00 46.66 254 GLN A O 1
ATOM 1976 N N . ARG A 1 255 ? 22.181 14.228 -21.951 1.00 46.28 255 ARG A N 1
ATOM 1977 C CA . ARG A 1 255 ? 22.588 15.338 -21.062 1.00 46.28 255 ARG A CA 1
ATOM 1978 C C . ARG A 1 255 ? 21.608 15.620 -19.918 1.00 46.28 255 ARG A C 1
ATOM 1980 O O . ARG A 1 255 ? 21.989 16.306 -18.970 1.00 46.28 255 ARG A O 1
ATOM 1987 N N . ARG A 1 256 ? 20.373 15.100 -19.968 1.00 45.91 256 ARG A N 1
ATOM 1988 C CA . ARG A 1 256 ? 19.411 15.215 -18.853 1.00 45.91 256 ARG A CA 1
ATOM 1989 C C . ARG A 1 256 ? 19.598 14.135 -17.785 1.00 45.91 256 ARG A C 1
ATOM 1991 O O . ARG A 1 256 ? 19.382 14.420 -16.615 1.00 45.91 256 ARG A O 1
ATOM 1998 N N . ILE A 1 257 ? 20.087 12.952 -18.156 1.00 49.66 257 ILE A N 1
ATOM 1999 C CA . ILE A 1 257 ? 20.279 11.832 -17.217 1.00 49.66 257 ILE A CA 1
ATOM 2000 C C . ILE A 1 257 ? 21.560 12.018 -16.383 1.00 49.66 257 ILE A C 1
ATOM 2002 O O . ILE A 1 257 ? 21.560 11.773 -15.180 1.00 49.66 257 ILE A O 1
ATOM 2006 N N . ALA A 1 258 ? 22.625 12.577 -16.970 1.00 45.12 258 ALA A N 1
ATOM 2007 C CA . ALA A 1 258 ? 23.879 12.830 -16.251 1.00 45.12 258 ALA A CA 1
ATOM 2008 C C . ALA A 1 258 ? 23.779 13.930 -15.173 1.00 45.12 258 ALA A C 1
ATOM 2010 O O . ALA A 1 258 ? 24.586 13.952 -14.249 1.00 45.12 258 ALA A O 1
ATOM 2011 N N . ARG A 1 259 ? 22.784 14.829 -15.250 1.00 44.28 259 ARG A N 1
ATOM 2012 C CA . ARG A 1 259 ? 22.584 15.878 -14.234 1.00 44.28 259 ARG A CA 1
ATOM 2013 C C . ARG A 1 259 ? 21.802 15.405 -13.003 1.00 44.28 259 ARG A C 1
ATOM 2015 O O . ARG A 1 259 ? 21.878 16.067 -11.977 1.00 44.28 259 ARG A O 1
ATOM 2022 N N . HIS A 1 260 ? 21.109 14.267 -13.081 1.00 45.97 260 HIS A N 1
ATOM 2023 C CA . HIS A 1 260 ? 20.388 13.699 -11.937 1.00 45.97 260 HIS A CA 1
ATOM 2024 C C . HIS A 1 260 ? 21.249 12.777 -11.065 1.00 45.97 260 HIS A C 1
ATOM 2026 O O . HIS A 1 260 ? 20.990 12.674 -9.872 1.00 45.97 260 HIS A O 1
ATOM 2032 N N . LEU A 1 261 ? 22.318 12.183 -11.606 1.00 45.81 261 LEU A N 1
ATOM 2033 C CA . LEU A 1 261 ? 23.199 11.292 -10.836 1.00 45.81 261 LEU A CA 1
ATOM 2034 C C . LEU A 1 261 ? 24.263 12.023 -9.997 1.00 45.81 261 LEU A C 1
ATOM 2036 O O . LEU A 1 261 ? 24.782 11.447 -9.051 1.00 45.81 261 LEU A O 1
ATOM 2040 N N . GLN A 1 262 ? 24.550 13.302 -10.265 1.00 43.09 262 GLN A N 1
ATOM 2041 C CA . GLN A 1 262 ? 25.515 14.075 -9.465 1.00 43.09 262 GLN A CA 1
ATOM 2042 C C . GLN A 1 262 ? 24.931 14.700 -8.187 1.00 43.09 262 GLN A C 1
ATOM 2044 O O . GLN A 1 262 ? 25.687 15.207 -7.362 1.00 43.09 262 GLN A O 1
ATOM 2049 N N . VAL A 1 263 ? 23.609 14.658 -7.993 1.00 46.16 263 VAL A N 1
ATOM 2050 C CA . VAL A 1 263 ? 22.963 15.201 -6.782 1.00 46.16 263 VAL A CA 1
ATOM 2051 C C . VAL A 1 263 ? 22.883 14.155 -5.660 1.00 46.16 263 VAL A C 1
ATOM 2053 O O . VAL A 1 263 ? 22.711 14.519 -4.503 1.00 46.16 263 VAL A O 1
ATOM 2056 N N . GLN A 1 264 ? 23.090 12.868 -5.959 1.00 43.59 264 GLN A N 1
ATOM 2057 C CA . GLN A 1 264 ? 22.899 11.784 -4.987 1.00 43.59 264 GLN A CA 1
ATOM 2058 C C . GLN A 1 264 ? 24.191 11.320 -4.282 1.00 43.59 264 GLN A C 1
ATOM 2060 O O . GLN A 1 264 ? 24.116 10.567 -3.316 1.00 43.59 264 GLN A O 1
ATOM 2065 N N . GLU A 1 265 ? 25.373 11.793 -4.701 1.00 40.50 265 GLU A N 1
ATOM 2066 C CA . GLU A 1 265 ? 26.661 11.354 -4.125 1.00 40.50 265 GLU A CA 1
ATOM 2067 C C . GLU A 1 265 ? 27.245 12.322 -3.073 1.00 40.50 265 GLU A C 1
ATOM 2069 O O . GLU A 1 265 ? 28.178 11.972 -2.359 1.00 40.50 265 GLU A O 1
ATOM 2074 N N . HIS A 1 266 ? 26.672 13.520 -2.895 1.00 40.47 266 HIS A N 1
ATOM 2075 C CA . HIS A 1 266 ? 27.183 14.511 -1.931 1.00 40.47 266 HIS A CA 1
ATOM 2076 C C . HIS A 1 266 ? 26.512 14.497 -0.543 1.00 40.47 266 HIS A C 1
ATOM 2078 O O . HIS A 1 266 ? 26.878 15.309 0.304 1.00 40.47 266 HIS A O 1
ATOM 2084 N N . SER A 1 267 ? 25.571 13.584 -0.271 1.00 45.09 267 SER A N 1
ATOM 2085 C CA . SER A 1 267 ? 24.802 13.580 0.991 1.00 45.09 267 SER A CA 1
ATOM 2086 C C . SER A 1 267 ? 25.217 12.510 2.011 1.00 45.09 267 SER A C 1
ATOM 2088 O O . SER A 1 267 ? 24.742 12.561 3.137 1.00 45.09 267 SER A O 1
ATOM 2090 N N . ASN A 1 268 ? 26.101 11.567 1.660 1.00 43.53 268 ASN A N 1
ATOM 2091 C CA . ASN A 1 268 ? 26.459 10.422 2.518 1.00 43.53 268 ASN A CA 1
ATOM 2092 C C . ASN A 1 268 ? 27.943 10.390 2.920 1.00 43.53 268 ASN A C 1
ATOM 2094 O O . ASN A 1 268 ? 28.582 9.343 2.888 1.00 43.53 268 ASN A O 1
ATOM 2098 N N . LEU A 1 269 ? 28.496 11.535 3.322 1.00 45.44 269 LEU A N 1
ATOM 2099 C CA . LEU A 1 269 ? 29.804 11.607 3.981 1.00 45.44 269 LEU A CA 1
ATOM 2100 C C . LEU A 1 269 ? 29.796 12.741 5.011 1.00 45.44 269 LEU A C 1
ATOM 2102 O O . LEU A 1 269 ? 30.122 13.884 4.703 1.00 45.44 269 LEU A O 1
ATOM 2106 N N . GLY A 1 270 ? 29.411 12.406 6.241 1.00 37.09 270 GLY A N 1
ATOM 2107 C CA . GLY A 1 270 ? 29.634 13.263 7.402 1.00 37.09 270 GLY A CA 1
ATOM 2108 C C . GLY A 1 270 ? 28.637 13.026 8.525 1.00 37.09 270 GLY A C 1
ATOM 2109 O O . GLY A 1 270 ? 27.631 13.717 8.563 1.00 37.09 270 GLY A O 1
ATOM 2110 N N . PHE A 1 271 ? 28.920 12.067 9.412 1.00 34.69 271 PHE A N 1
ATOM 2111 C CA . PHE A 1 271 ? 28.770 12.197 10.872 1.00 34.69 271 PHE A CA 1
ATOM 2112 C C . PHE A 1 271 ? 29.308 10.918 11.546 1.00 34.69 271 PHE A C 1
ATOM 2114 O O . PHE A 1 271 ? 28.566 10.011 11.910 1.00 34.69 271 PHE A O 1
ATOM 2121 N N . GLU A 1 272 ? 30.633 10.846 11.665 1.00 38.09 272 GLU A N 1
ATOM 2122 C CA . GLU A 1 272 ? 31.334 10.067 12.690 1.00 38.09 272 GLU A CA 1
ATOM 2123 C C . GLU A 1 272 ? 32.214 11.081 13.432 1.00 38.09 272 GLU A C 1
ATOM 2125 O O . GLU A 1 272 ? 33.190 11.561 12.861 1.00 38.09 272 GLU A O 1
ATOM 2130 N N . GLU A 1 273 ? 31.752 11.505 14.612 1.00 39.06 273 GLU A N 1
ATOM 2131 C CA . GLU A 1 273 ? 32.485 11.838 15.855 1.00 39.06 273 GLU A CA 1
ATOM 2132 C C . GLU A 1 273 ? 31.520 12.451 16.884 1.00 39.06 273 GLU A C 1
ATOM 2134 O O . GLU A 1 273 ? 30.768 13.391 16.532 1.00 39.06 273 GLU A O 1
#